Protein AF-A0A6C0KZC6-F1 (afdb_monomer)

Structure (mmCIF, N/CA/C/O backbone):
data_AF-A0A6C0KZC6-F1
#
_entry.id   AF-A0A6C0KZC6-F1
#
loop_
_atom_site.group_PDB
_atom_site.id
_atom_site.type_symbol
_atom_site.label_atom_id
_atom_site.label_alt_id
_atom_site.label_comp_id
_atom_site.label_asym_id
_atom_site.label_entity_id
_atom_site.label_seq_id
_atom_site.pdbx_PDB_ins_code
_atom_site.Cartn_x
_atom_site.Cartn_y
_atom_site.Cartn_z
_atom_site.occupancy
_atom_site.B_iso_or_equiv
_atom_site.auth_seq_id
_atom_site.auth_comp_id
_atom_site.auth_asym_id
_atom_site.auth_atom_id
_atom_site.pdbx_PDB_model_num
ATOM 1 N N . MET A 1 1 ? 52.158 -7.820 -21.739 1.00 53.34 1 MET A N 1
ATOM 2 C CA . MET A 1 1 ? 51.135 -8.218 -20.748 1.00 53.34 1 MET A CA 1
ATOM 3 C C . MET A 1 1 ? 50.090 -9.054 -21.462 1.00 53.34 1 MET A C 1
ATOM 5 O O . MET A 1 1 ? 49.604 -8.614 -22.497 1.00 53.34 1 MET A O 1
ATOM 9 N N . LYS A 1 2 ? 49.837 -10.285 -21.005 1.00 51.91 2 LYS A N 1
ATOM 10 C CA . LYS A 1 2 ? 48.869 -11.196 -21.635 1.00 51.91 2 LYS A CA 1
ATOM 11 C C . LYS A 1 2 ? 47.479 -10.924 -21.047 1.00 51.91 2 LYS A C 1
ATOM 13 O O . LYS A 1 2 ? 47.365 -10.691 -19.851 1.00 51.91 2 LYS A O 1
ATOM 18 N N . LEU A 1 3 ? 46.434 -10.984 -21.877 1.00 55.25 3 LEU A N 1
ATOM 19 C CA . LEU A 1 3 ? 45.033 -10.731 -21.488 1.00 55.25 3 LEU A CA 1
ATOM 20 C C . LEU A 1 3 ? 44.567 -11.594 -20.293 1.00 55.25 3 LEU A C 1
ATOM 22 O O . LEU A 1 3 ? 43.691 -11.191 -19.538 1.00 55.25 3 LEU A O 1
ATOM 26 N N . ALA A 1 4 ? 45.187 -12.764 -20.110 1.00 59.88 4 ALA A N 1
ATOM 27 C CA . ALA A 1 4 ? 44.899 -13.704 -19.030 1.00 59.88 4 ALA A CA 1
ATOM 28 C C . ALA A 1 4 ? 45.301 -13.202 -17.629 1.00 59.88 4 ALA A C 1
ATOM 30 O O . ALA A 1 4 ? 44.734 -13.663 -16.644 1.00 59.88 4 ALA A O 1
ATOM 31 N N . ASP A 1 5 ? 46.234 -12.250 -17.527 1.00 57.91 5 ASP A N 1
ATOM 32 C CA . ASP A 1 5 ? 46.669 -11.708 -16.232 1.00 57.91 5 ASP A CA 1
ATOM 33 C C . ASP A 1 5 ? 45.743 -10.585 -15.730 1.00 57.91 5 ASP A C 1
ATOM 35 O O . ASP A 1 5 ? 45.704 -10.310 -14.536 1.00 57.91 5 ASP A O 1
ATOM 39 N N . ALA A 1 6 ? 44.943 -9.974 -16.615 1.00 57.94 6 ALA A N 1
ATOM 40 C CA . ALA A 1 6 ? 43.956 -8.955 -16.243 1.00 57.94 6 ALA A CA 1
ATOM 41 C C . ALA A 1 6 ? 42.670 -9.549 -15.633 1.00 57.94 6 ALA A C 1
ATOM 43 O O . ALA A 1 6 ? 41.933 -8.843 -14.952 1.00 57.94 6 ALA A O 1
ATOM 44 N N . LEU A 1 7 ? 42.407 -10.841 -15.859 1.00 52.91 7 LEU A N 1
ATOM 45 C CA . LEU A 1 7 ? 41.240 -11.554 -15.323 1.00 52.91 7 LEU A CA 1
ATOM 46 C C . LEU A 1 7 ? 41.448 -12.082 -13.896 1.00 52.91 7 LEU A C 1
ATOM 48 O O . LEU A 1 7 ? 40.474 -12.399 -13.232 1.00 52.91 7 LEU A O 1
ATOM 52 N N . LYS A 1 8 ? 42.689 -12.126 -13.395 1.00 56.06 8 LYS A N 1
ATOM 53 C CA . LYS A 1 8 ? 43.007 -12.624 -12.042 1.00 56.06 8 LYS A CA 1
ATOM 54 C C . LYS A 1 8 ? 42.871 -11.584 -10.924 1.00 56.06 8 LYS A C 1
ATOM 56 O O . LYS A 1 8 ? 43.176 -11.893 -9.782 1.00 56.06 8 LYS A O 1
ATOM 61 N N . LEU A 1 9 ? 42.449 -10.359 -11.239 1.00 57.00 9 LEU A N 1
ATOM 62 C CA . LEU A 1 9 ? 42.253 -9.278 -10.261 1.00 57.00 9 LEU A CA 1
ATOM 63 C C . LEU A 1 9 ? 40.789 -9.122 -9.807 1.00 57.00 9 LEU A C 1
ATOM 65 O O . LEU A 1 9 ? 40.478 -8.151 -9.123 1.00 57.00 9 LEU A O 1
ATOM 69 N N . PHE A 1 10 ? 39.893 -10.039 -10.193 1.00 58.91 10 PHE A N 1
ATOM 70 C CA . PHE A 1 10 ? 38.462 -9.965 -9.861 1.00 58.91 10 PHE A CA 1
ATOM 71 C C . PHE A 1 10 ? 37.898 -11.200 -9.142 1.00 58.91 10 PHE A C 1
ATOM 73 O O . PHE A 1 10 ? 36.719 -11.183 -8.803 1.00 58.91 10 PHE A O 1
ATOM 80 N N . ASP A 1 11 ? 38.721 -12.212 -8.856 1.00 48.62 11 ASP A N 1
ATOM 81 C CA . ASP A 1 11 ? 38.311 -13.426 -8.134 1.00 48.62 11 ASP A CA 1
ATOM 82 C C . ASP A 1 11 ? 38.825 -13.402 -6.680 1.00 48.62 11 ASP A C 1
ATOM 84 O O . ASP A 1 11 ? 39.492 -14.329 -6.226 1.00 48.62 11 ASP A O 1
ATOM 88 N N . ASP A 1 12 ? 38.544 -12.318 -5.950 1.00 52.75 12 ASP A N 1
ATOM 89 C CA . ASP A 1 12 ? 38.539 -12.368 -4.484 1.00 52.75 12 ASP A CA 1
ATOM 90 C C . ASP A 1 12 ? 37.126 -12.780 -4.049 1.00 52.75 12 ASP A C 1
ATOM 92 O O . ASP A 1 12 ? 36.214 -11.958 -3.920 1.00 52.75 12 ASP A O 1
ATOM 96 N N . ASP A 1 13 ? 36.951 -14.092 -3.899 1.00 48.66 13 ASP A N 1
ATOM 97 C CA . ASP A 1 13 ? 35.757 -14.750 -3.378 1.00 48.66 13 ASP A CA 1
ATOM 98 C C . ASP A 1 13 ? 35.417 -14.239 -1.959 1.00 48.66 13 ASP A C 1
ATOM 100 O O . ASP A 1 13 ? 36.019 -14.645 -0.961 1.00 48.66 13 ASP A O 1
ATOM 104 N N . ASP A 1 14 ? 34.410 -13.362 -1.859 1.00 53.47 14 ASP A N 1
ATOM 105 C CA . ASP A 1 14 ? 33.694 -13.051 -0.611 1.00 53.47 14 ASP A CA 1
ATOM 106 C C . ASP A 1 14 ? 32.828 -14.263 -0.220 1.00 53.47 14 ASP A C 1
ATOM 108 O O . ASP A 1 14 ? 31.639 -14.368 -0.536 1.00 53.47 14 ASP A O 1
ATOM 112 N N . GLU A 1 15 ? 33.469 -15.221 0.449 1.00 55.66 15 GLU A N 1
ATOM 113 C CA . GLU A 1 15 ? 32.852 -16.322 1.189 1.00 55.66 15 GLU A CA 1
ATOM 114 C C . GLU A 1 15 ? 31.826 -15.776 2.208 1.00 55.66 15 GLU A C 1
ATOM 116 O O . GLU A 1 15 ? 32.175 -15.311 3.294 1.00 55.66 15 GLU A O 1
ATOM 121 N N . GLY A 1 16 ? 30.528 -15.855 1.874 1.00 52.84 16 GLY A N 1
ATOM 122 C CA . GLY A 1 16 ? 29.441 -15.774 2.864 1.00 52.84 16 GLY A CA 1
ATOM 123 C C . GLY A 1 16 ? 28.329 -14.738 2.648 1.00 52.84 16 GLY A C 1
ATOM 124 O O . GLY A 1 16 ? 27.454 -14.617 3.510 1.00 52.84 16 GLY A O 1
ATOM 125 N N . SER A 1 17 ? 28.272 -14.012 1.529 1.00 46.28 17 SER A N 1
ATOM 126 C CA . SER A 1 17 ? 27.125 -13.132 1.247 1.00 46.28 17 SER A CA 1
ATOM 127 C C . SER A 1 17 ? 25.956 -13.917 0.642 1.00 46.28 17 SER A C 1
ATOM 129 O O . SER A 1 17 ? 26.022 -14.384 -0.493 1.00 46.28 17 SER A O 1
ATOM 131 N N . SER A 1 18 ? 24.824 -14.000 1.354 1.00 55.50 18 SER A N 1
ATOM 132 C CA . SER A 1 18 ? 23.526 -14.258 0.704 1.00 55.50 18 SER A CA 1
ATOM 133 C C . SER A 1 18 ? 23.409 -13.376 -0.547 1.00 55.50 18 SER A C 1
ATOM 135 O O . SER A 1 18 ? 23.738 -12.192 -0.441 1.00 55.50 18 SER A O 1
ATOM 137 N N . PRO A 1 19 ? 22.944 -13.884 -1.705 1.00 62.28 19 PRO A N 1
ATOM 138 C CA . PRO A 1 19 ? 22.904 -13.103 -2.937 1.00 62.28 19 PRO A CA 1
ATOM 139 C C . PRO A 1 19 ? 22.038 -11.863 -2.711 1.00 62.28 19 PRO A C 1
ATOM 141 O O . PRO A 1 19 ? 20.807 -11.942 -2.645 1.00 62.28 19 PRO A O 1
ATOM 144 N N . ARG A 1 20 ? 22.686 -10.708 -2.523 1.00 70.94 20 ARG A N 1
ATOM 145 C CA . ARG A 1 20 ? 21.998 -9.439 -2.297 1.00 70.94 20 ARG A CA 1
ATOM 146 C C . ARG A 1 20 ? 21.206 -9.138 -3.557 1.00 70.94 20 ARG A C 1
ATOM 148 O O . ARG A 1 20 ? 21.773 -8.976 -4.634 1.00 70.94 20 ARG A O 1
ATOM 155 N N . LYS A 1 21 ? 19.878 -9.104 -3.442 1.00 84.94 21 LYS A N 1
ATOM 156 C CA . LYS A 1 21 ? 19.019 -8.806 -4.588 1.00 84.94 21 LYS A CA 1
ATOM 157 C C . LYS A 1 21 ? 19.252 -7.360 -5.016 1.00 84.94 21 LYS A C 1
ATOM 159 O O . LYS A 1 21 ? 19.008 -6.433 -4.243 1.00 84.94 21 LYS A O 1
ATOM 164 N N . GLU A 1 22 ? 19.712 -7.178 -6.245 1.00 92.38 22 GLU A N 1
ATOM 165 C CA . GLU A 1 22 ? 20.000 -5.871 -6.829 1.00 92.38 22 GLU A CA 1
ATOM 166 C C . GLU A 1 22 ? 18.774 -5.314 -7.575 1.00 92.38 22 GLU A C 1
ATOM 168 O O . GLU A 1 22 ? 18.082 -6.019 -8.312 1.00 92.38 22 GLU A O 1
ATOM 173 N N . CYS A 1 23 ? 18.493 -4.023 -7.398 1.00 91.81 23 CYS A N 1
ATOM 174 C CA . CYS A 1 23 ? 17.422 -3.319 -8.090 1.00 91.81 23 CYS A CA 1
ATOM 175 C C . CYS A 1 23 ? 17.795 -3.054 -9.555 1.00 91.81 23 CYS A C 1
ATOM 177 O O . CYS A 1 23 ? 18.762 -2.350 -9.842 1.00 91.81 23 CYS A O 1
ATOM 179 N N . LEU A 1 24 ? 16.950 -3.491 -10.493 1.00 90.44 24 LEU A N 1
ATOM 180 C CA . LEU A 1 24 ? 17.176 -3.318 -11.938 1.00 90.44 24 LEU A CA 1
ATOM 181 C C . LEU A 1 24 ? 17.107 -1.858 -12.439 1.00 90.44 24 LEU A C 1
ATOM 183 O O . LEU A 1 24 ? 17.419 -1.605 -13.601 1.00 90.44 24 LEU A O 1
ATOM 187 N N . ILE A 1 25 ? 16.683 -0.907 -11.596 1.00 91.75 25 ILE A N 1
ATOM 188 C CA . ILE A 1 25 ? 16.665 0.535 -11.914 1.00 91.75 25 ILE A CA 1
ATOM 189 C C . ILE A 1 25 ? 17.894 1.234 -11.333 1.00 91.75 25 ILE A C 1
ATOM 191 O O . ILE A 1 25 ? 18.579 1.954 -12.050 1.00 91.75 25 ILE A O 1
ATOM 195 N N . THR A 1 26 ? 18.154 1.062 -10.034 1.00 91.81 26 THR A N 1
ATOM 196 C CA . THR A 1 26 ? 19.186 1.826 -9.313 1.00 91.81 26 THR A CA 1
ATOM 197 C C . THR A 1 26 ? 20.528 1.119 -9.228 1.00 91.81 26 THR A C 1
ATOM 199 O O . THR A 1 26 ? 21.496 1.779 -8.870 1.00 91.81 26 THR A O 1
ATOM 202 N N . ARG A 1 27 ? 20.600 -0.185 -9.537 1.00 91.88 27 ARG A N 1
ATOM 203 C CA . ARG A 1 27 ? 21.807 -1.011 -9.350 1.00 91.88 27 ARG A CA 1
ATOM 204 C C . ARG A 1 27 ? 22.313 -1.019 -7.901 1.00 91.88 27 ARG A C 1
ATOM 206 O O . ARG A 1 27 ? 23.501 -1.040 -7.615 1.00 91.88 27 ARG A O 1
ATOM 213 N N . GLN A 1 28 ? 21.370 -0.914 -6.967 1.00 91.69 28 GLN A N 1
ATOM 214 C CA . GLN A 1 28 ? 21.608 -0.904 -5.524 1.00 91.69 28 GLN A CA 1
ATOM 215 C C . GLN A 1 28 ? 20.856 -2.059 -4.867 1.00 91.69 28 GLN A C 1
ATOM 217 O O . GLN A 1 28 ? 19.899 -2.587 -5.435 1.00 91.69 28 GLN A O 1
ATOM 222 N N . GLU A 1 29 ? 21.257 -2.412 -3.650 1.00 92.25 29 GLU A N 1
ATOM 223 C CA . GLU A 1 29 ? 20.570 -3.411 -2.831 1.00 92.25 29 GLU A CA 1
ATOM 224 C C . GLU A 1 29 ? 19.090 -3.050 -2.609 1.00 92.25 29 GLU A C 1
ATOM 226 O O . GLU A 1 29 ? 18.748 -1.917 -2.255 1.00 92.25 29 GLU A O 1
ATOM 231 N N . ILE A 1 30 ? 18.205 -4.028 -2.820 1.00 91.25 30 ILE A N 1
ATOM 232 C CA . ILE A 1 30 ? 16.762 -3.888 -2.616 1.00 91.25 30 ILE A CA 1
ATOM 233 C C . ILE A 1 30 ? 16.434 -3.995 -1.122 1.00 91.25 30 ILE A C 1
ATOM 235 O O . ILE A 1 30 ? 16.669 -5.027 -0.497 1.00 91.25 30 ILE A O 1
ATOM 239 N N . LYS A 1 31 ? 15.796 -2.960 -0.570 1.00 89.50 31 LYS A N 1
ATOM 240 C CA . LYS A 1 31 ? 15.290 -2.917 0.811 1.00 89.50 31 LYS A CA 1
ATOM 241 C C . LYS A 1 31 ? 13.795 -3.237 0.870 1.00 89.50 31 LYS A C 1
ATOM 243 O O . LYS A 1 31 ? 13.367 -4.042 1.693 1.00 89.50 31 LYS A O 1
ATOM 248 N N . ASN A 1 32 ? 12.994 -2.650 -0.020 1.00 89.31 32 ASN A N 1
ATOM 249 C CA . ASN A 1 32 ? 11.558 -2.903 -0.142 1.00 89.31 32 ASN A CA 1
ATOM 250 C C . ASN A 1 32 ? 11.252 -3.558 -1.493 1.00 89.31 32 ASN A C 1
ATOM 252 O O . ASN A 1 32 ? 10.837 -2.899 -2.447 1.00 89.31 32 ASN A O 1
ATOM 256 N N . GLU A 1 33 ? 11.430 -4.879 -1.563 1.00 92.75 33 GLU A N 1
ATOM 257 C CA . GLU A 1 33 ? 11.251 -5.633 -2.807 1.00 92.75 33 GLU A CA 1
ATOM 258 C C . GLU A 1 33 ? 9.797 -5.645 -3.282 1.00 92.75 33 GLU A C 1
ATOM 260 O O . GLU A 1 33 ? 8.912 -6.195 -2.614 1.00 92.75 33 GLU A O 1
ATOM 265 N N . ILE A 1 34 ? 9.572 -5.115 -4.485 1.00 93.31 34 ILE A N 1
ATOM 266 C CA . ILE A 1 34 ? 8.373 -5.365 -5.282 1.00 93.31 34 ILE A CA 1
ATOM 267 C C . ILE A 1 34 ? 8.732 -6.217 -6.500 1.00 93.31 34 ILE A C 1
ATOM 269 O O . ILE A 1 34 ? 9.590 -5.853 -7.303 1.00 93.31 34 ILE A O 1
ATOM 273 N N . ILE A 1 35 ? 8.037 -7.344 -6.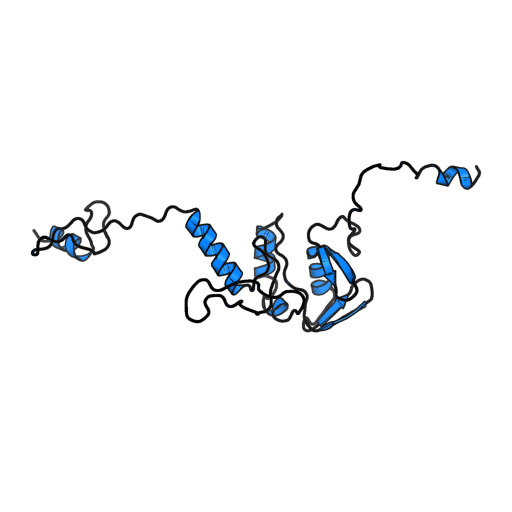642 1.00 94.38 35 ILE A N 1
ATOM 274 C CA . ILE A 1 35 ? 8.154 -8.235 -7.795 1.00 94.38 35 ILE A CA 1
ATOM 275 C C . ILE A 1 35 ? 6.993 -7.928 -8.734 1.00 94.38 35 ILE A C 1
ATOM 277 O O . ILE A 1 35 ? 5.824 -8.087 -8.378 1.00 94.38 35 ILE A O 1
ATOM 281 N N . MET A 1 36 ? 7.307 -7.456 -9.936 1.00 94.00 36 MET A N 1
ATOM 282 C CA . MET A 1 36 ? 6.299 -7.258 -10.974 1.00 94.00 36 MET A CA 1
ATOM 283 C C . MET A 1 36 ? 5.815 -8.603 -11.529 1.00 94.00 36 MET A C 1
ATOM 285 O O . MET A 1 36 ? 6.528 -9.596 -11.483 1.00 94.00 36 MET A O 1
ATOM 289 N N . LYS A 1 37 ? 4.659 -8.624 -12.200 1.00 93.50 37 LYS A N 1
ATOM 290 C CA . LYS A 1 37 ? 4.118 -9.824 -12.881 1.00 93.50 37 LYS A CA 1
ATOM 291 C C . LYS A 1 37 ? 5.004 -10.427 -13.985 1.00 93.50 37 LYS A C 1
ATOM 293 O O . LYS A 1 37 ? 4.718 -11.506 -14.484 1.00 93.50 37 LYS A O 1
ATOM 298 N N . CYS A 1 38 ? 6.055 -9.719 -14.400 1.00 94.75 38 CYS A N 1
ATOM 299 C CA . CYS A 1 38 ? 7.098 -10.240 -15.297 1.00 94.75 38 CYS A CA 1
ATOM 300 C C . CYS A 1 38 ? 8.287 -10.851 -14.548 1.00 94.75 38 CYS A C 1
ATOM 302 O O . CYS A 1 38 ? 9.308 -11.092 -15.179 1.00 94.75 38 CYS A O 1
ATOM 304 N N . ASN A 1 39 ? 8.177 -11.042 -13.235 1.00 94.25 39 ASN A N 1
ATOM 305 C CA . ASN A 1 39 ? 9.219 -11.550 -12.344 1.00 94.25 39 ASN A CA 1
ATOM 306 C C . ASN A 1 39 ? 10.460 -10.650 -12.225 1.00 94.25 39 ASN A C 1
ATOM 308 O O . ASN A 1 39 ? 11.496 -11.089 -11.741 1.00 94.25 39 ASN A O 1
ATOM 312 N N . HIS A 1 40 ? 10.358 -9.378 -12.615 1.00 94.19 40 HIS A N 1
ATOM 313 C CA . HIS A 1 40 ? 11.409 -8.396 -12.358 1.00 94.19 40 HIS A CA 1
ATOM 314 C C . HIS A 1 40 ? 11.222 -7.775 -10.974 1.00 94.19 40 HIS A C 1
ATOM 316 O O . HIS A 1 40 ? 10.140 -7.257 -10.670 1.00 94.19 40 HIS A O 1
ATOM 322 N N . SER A 1 41 ? 12.286 -7.818 -10.174 1.00 94.81 41 SER A N 1
ATOM 323 C CA . SER A 1 41 ? 12.346 -7.228 -8.839 1.00 94.81 41 SER A CA 1
ATOM 324 C C . SER A 1 41 ? 12.918 -5.815 -8.881 1.00 94.81 41 SER A C 1
ATOM 326 O O . SER A 1 41 ? 13.887 -5.530 -9.589 1.00 94.81 41 SER A O 1
ATOM 328 N N . PHE A 1 42 ? 12.325 -4.928 -8.089 1.00 94.88 42 PHE A N 1
ATOM 329 C CA . PHE A 1 42 ? 12.767 -3.547 -7.942 1.00 94.88 42 PHE A CA 1
ATOM 330 C C . PHE A 1 42 ? 12.705 -3.116 -6.478 1.00 94.88 42 PHE A C 1
ATOM 332 O O . PHE A 1 42 ? 11.904 -3.639 -5.699 1.00 94.88 42 PHE A O 1
ATOM 339 N N . GLU A 1 43 ? 13.497 -2.103 -6.133 1.00 93.69 43 GLU A N 1
ATOM 340 C CA . GLU A 1 43 ? 13.205 -1.260 -4.977 1.00 93.69 43 GLU A CA 1
ATOM 341 C C . GLU A 1 43 ? 11.912 -0.486 -5.252 1.00 93.69 43 GLU A C 1
ATOM 343 O O . GLU A 1 43 ? 11.787 0.186 -6.283 1.00 93.69 43 GLU A O 1
ATOM 348 N N . HIS A 1 44 ? 10.945 -0.589 -4.341 1.00 93.00 44 HIS A N 1
ATOM 349 C CA . HIS A 1 44 ? 9.614 -0.012 -4.529 1.00 93.00 44 HIS A CA 1
ATOM 350 C C . HIS A 1 44 ? 9.647 1.494 -4.790 1.00 93.00 44 HIS A C 1
ATOM 352 O O . HIS A 1 44 ? 9.028 1.945 -5.754 1.00 93.00 44 HIS A O 1
ATOM 358 N N . ASP A 1 45 ? 10.424 2.251 -4.013 1.00 89.38 45 ASP A N 1
ATOM 359 C CA . ASP A 1 45 ? 10.512 3.708 -4.162 1.00 89.38 45 ASP A CA 1
ATOM 360 C C . ASP A 1 45 ? 11.085 4.108 -5.528 1.00 89.38 45 ASP A C 1
ATOM 362 O O . ASP A 1 45 ? 10.582 5.025 -6.186 1.00 89.38 45 ASP A O 1
ATOM 366 N N . ALA A 1 46 ? 12.106 3.385 -5.998 1.00 91.31 46 ALA A N 1
ATOM 367 C CA . ALA A 1 46 ? 12.706 3.614 -7.308 1.00 91.31 46 ALA A CA 1
ATOM 368 C C . ALA A 1 46 ? 11.708 3.329 -8.438 1.00 91.31 46 ALA A C 1
ATOM 370 O O . ALA A 1 46 ? 11.581 4.123 -9.376 1.00 91.31 46 ALA A O 1
ATOM 371 N N . LEU A 1 47 ? 10.964 2.223 -8.329 1.00 93.06 47 LEU A N 1
ATOM 372 C CA . LEU A 1 47 ? 9.925 1.877 -9.290 1.00 93.06 47 LEU A CA 1
ATOM 373 C C . LEU A 1 47 ? 8.801 2.915 -9.284 1.00 93.06 47 LEU A C 1
ATOM 375 O O . LEU A 1 47 ? 8.416 3.395 -10.346 1.00 93.06 47 LEU A O 1
ATOM 379 N N . LEU A 1 48 ? 8.297 3.301 -8.112 1.00 90.88 48 LEU A N 1
ATOM 380 C CA . LEU A 1 48 ? 7.221 4.279 -7.980 1.00 90.88 48 LEU A CA 1
ATOM 381 C C . LEU A 1 48 ? 7.616 5.625 -8.594 1.00 90.88 48 LEU A C 1
ATOM 383 O O . LEU A 1 48 ? 6.859 6.172 -9.398 1.00 90.88 48 LEU A O 1
ATOM 387 N N . LYS A 1 49 ? 8.820 6.123 -8.282 1.00 88.25 49 LYS A N 1
ATOM 388 C CA . LYS A 1 49 ? 9.353 7.365 -8.857 1.00 88.25 49 LYS A CA 1
ATOM 389 C C . LYS A 1 49 ? 9.449 7.285 -10.380 1.00 88.25 49 LYS A C 1
ATOM 391 O O . LYS A 1 49 ? 9.050 8.226 -11.063 1.00 88.25 49 LYS A O 1
ATOM 396 N N . HIS A 1 50 ? 9.928 6.163 -10.917 1.00 91.25 50 HIS A N 1
ATOM 397 C CA . HIS A 1 50 ? 9.993 5.948 -12.362 1.00 91.25 50 HIS A CA 1
ATOM 398 C C . HIS A 1 50 ? 8.598 5.934 -13.005 1.00 91.25 50 HIS A C 1
ATOM 400 O O . HIS A 1 50 ? 8.371 6.614 -14.002 1.00 91.25 50 HIS A 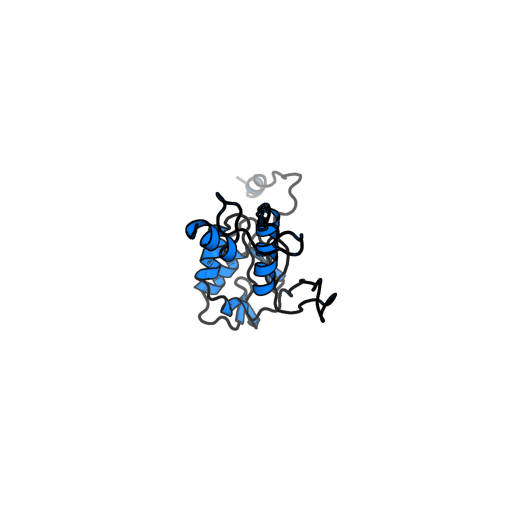O 1
ATOM 406 N N . LEU A 1 51 ? 7.641 5.192 -12.437 1.00 90.69 51 LEU A N 1
ATOM 407 C CA . LEU A 1 51 ? 6.280 5.104 -12.972 1.00 90.69 51 LEU A CA 1
ATOM 408 C C . LEU A 1 51 ? 5.586 6.472 -12.982 1.00 90.69 51 LEU A C 1
ATOM 410 O O . LEU A 1 51 ? 5.000 6.840 -13.995 1.00 90.69 51 LEU A O 1
ATOM 414 N N . VAL A 1 52 ? 5.694 7.234 -11.891 1.00 87.38 52 VAL A N 1
ATOM 415 C CA . VAL A 1 52 ? 5.107 8.579 -11.781 1.00 87.38 52 VAL A CA 1
ATOM 416 C C . VAL A 1 52 ? 5.796 9.581 -12.708 1.00 87.38 52 VAL A C 1
ATOM 418 O O . VAL A 1 52 ? 5.124 10.404 -13.321 1.00 87.38 52 VAL A O 1
ATOM 421 N N . GLY A 1 53 ? 7.120 9.502 -12.857 1.00 85.06 53 GLY A N 1
ATOM 422 C CA . GLY A 1 53 ? 7.872 10.412 -13.723 1.00 85.06 53 GLY A CA 1
ATOM 423 C C . GLY A 1 53 ? 7.713 10.135 -15.221 1.00 85.06 53 GLY A C 1
ATOM 424 O O . GLY A 1 53 ? 7.768 11.062 -16.024 1.00 85.06 53 GLY A O 1
ATOM 425 N N . CYS A 1 54 ? 7.516 8.875 -15.619 1.00 85.81 54 CYS A N 1
ATOM 426 C CA . CYS A 1 54 ? 7.533 8.473 -17.030 1.00 85.81 54 CYS A CA 1
ATOM 427 C C . CYS A 1 54 ? 6.144 8.232 -17.644 1.00 85.81 54 CYS A C 1
ATOM 429 O O . CYS A 1 54 ? 6.053 8.032 -18.857 1.00 85.81 54 CYS A O 1
ATOM 431 N N . GLN A 1 55 ? 5.064 8.198 -16.854 1.00 82.94 55 GLN A N 1
ATOM 432 C CA . GLN A 1 55 ? 3.724 7.841 -17.340 1.00 82.94 55 GLN A CA 1
ATOM 433 C C . GLN A 1 55 ? 2.734 8.992 -17.169 1.00 82.94 55 GLN A C 1
ATOM 435 O O . GLN A 1 55 ? 2.722 9.689 -16.163 1.00 82.94 55 GLN A O 1
ATOM 440 N N . ARG A 1 56 ? 1.867 9.182 -18.173 1.00 81.81 56 ARG A N 1
ATOM 441 C CA . ARG A 1 56 ? 0.818 10.222 -18.156 1.00 81.81 56 ARG A CA 1
ATOM 442 C C . ARG A 1 56 ? -0.508 9.727 -17.580 1.00 81.81 56 ARG A C 1
ATOM 444 O O . ARG A 1 56 ? -1.369 10.536 -17.250 1.00 81.81 56 ARG A O 1
ATOM 451 N N . ARG A 1 57 ? -0.698 8.407 -17.520 1.00 85.12 57 ARG A N 1
ATOM 452 C CA . ARG A 1 57 ? -1.896 7.747 -16.998 1.00 85.12 57 ARG A CA 1
ATOM 453 C C . ARG A 1 57 ? -1.491 6.630 -16.045 1.00 85.12 57 ARG A C 1
ATOM 455 O O . ARG A 1 57 ? -0.390 6.101 -16.154 1.00 85.12 57 ARG A O 1
ATOM 462 N N . TYR A 1 58 ? -2.399 6.295 -15.135 1.00 87.25 58 TYR A N 1
ATOM 463 C CA . TYR A 1 58 ? -2.145 5.407 -13.995 1.00 87.25 58 TYR A CA 1
ATOM 464 C C . TYR A 1 58 ? -3.178 4.280 -13.870 1.00 87.25 58 TYR A C 1
ATOM 466 O O . TYR A 1 58 ? -3.279 3.611 -12.847 1.00 87.25 58 TYR A O 1
ATOM 474 N N . ASP A 1 59 ? -3.990 4.093 -14.907 1.00 89.19 59 ASP A N 1
ATOM 475 C CA . ASP A 1 59 ? -4.868 2.937 -15.086 1.00 89.19 59 ASP A CA 1
ATOM 476 C C . ASP A 1 59 ? -4.097 1.675 -15.497 1.00 89.19 59 ASP A C 1
ATOM 478 O O . ASP A 1 59 ? -4.644 0.576 -15.426 1.00 89.19 59 ASP A O 1
ATOM 482 N N . TYR A 1 60 ? -2.831 1.834 -15.877 1.00 91.81 60 TYR A N 1
ATOM 483 C CA . TYR A 1 60 ? -1.874 0.776 -16.150 1.00 91.81 60 TYR A CA 1
ATOM 484 C C . TYR A 1 60 ? -0.493 1.175 -15.616 1.00 91.81 60 TYR A C 1
ATOM 486 O O . TYR A 1 60 ? -0.249 2.329 -15.263 1.00 91.81 60 TYR A O 1
ATOM 494 N N . HIS A 1 61 ? 0.435 0.224 -15.612 1.00 92.69 61 HIS A N 1
ATOM 495 C CA . HIS A 1 61 ? 1.849 0.480 -15.378 1.00 92.69 61 HIS A CA 1
ATOM 496 C C . HIS A 1 61 ? 2.710 -0.365 -16.319 1.00 92.69 61 HIS A C 1
ATOM 498 O O . HIS A 1 61 ? 2.381 -1.503 -16.659 1.00 92.69 61 HIS A O 1
ATOM 504 N N . LYS A 1 62 ? 3.830 0.206 -16.763 1.00 94.06 62 LYS A N 1
ATOM 505 C CA . LYS A 1 62 ? 4.808 -0.444 -17.639 1.00 94.06 62 LYS A CA 1
ATOM 506 C C . LYS A 1 62 ? 6.047 -0.859 -16.852 1.00 94.06 62 LYS A C 1
ATOM 508 O O . LYS A 1 62 ? 6.592 -0.051 -16.108 1.00 94.06 62 LYS A O 1
ATOM 513 N N . CYS A 1 63 ? 6.509 -2.093 -17.039 1.00 95.06 63 CYS A N 1
ATOM 514 C CA . CYS A 1 63 ? 7.768 -2.544 -16.451 1.00 95.06 63 CYS A CA 1
ATOM 515 C C . CYS A 1 63 ? 8.948 -1.752 -17.043 1.00 95.06 63 CYS A C 1
ATOM 517 O O . CYS A 1 63 ? 9.089 -1.745 -18.268 1.00 95.06 63 CYS A O 1
ATOM 519 N N . PRO A 1 64 ? 9.822 -1.139 -16.224 1.00 94.00 64 PRO A N 1
ATOM 520 C CA . PRO A 1 64 ? 10.972 -0.384 -16.730 1.00 94.00 64 PRO A CA 1
ATOM 521 C C . PRO A 1 64 ? 11.992 -1.251 -17.476 1.00 94.00 64 PRO A C 1
ATOM 523 O O . PRO A 1 64 ? 12.611 -0.787 -18.428 1.00 94.00 64 PRO A O 1
ATOM 526 N N . TYR A 1 65 ? 12.123 -2.520 -17.079 1.00 93.44 65 TYR A N 1
ATOM 527 C CA . TYR A 1 65 ? 13.079 -3.456 -17.667 1.00 93.44 65 TYR A CA 1
ATOM 528 C C . TYR A 1 65 ? 12.557 -4.061 -18.980 1.00 93.44 65 TYR A C 1
ATOM 530 O O . TYR A 1 65 ? 13.053 -3.753 -20.059 1.00 93.44 65 TYR A O 1
ATOM 538 N N . CYS A 1 66 ? 11.494 -4.872 -18.924 1.00 94.69 66 CYS A N 1
ATOM 539 C CA . CYS A 1 66 ? 10.999 -5.594 -20.104 1.00 94.69 66 CYS A CA 1
ATOM 540 C C . CYS A 1 66 ? 9.913 -4.856 -20.895 1.00 94.69 66 CYS A C 1
ATOM 542 O O . CYS A 1 66 ? 9.387 -5.399 -21.865 1.00 94.69 66 CYS A O 1
ATOM 544 N N . ARG A 1 67 ? 9.519 -3.647 -20.472 1.00 93.19 67 ARG A N 1
ATOM 545 C CA . ARG A 1 67 ? 8.530 -2.798 -21.160 1.00 93.19 67 ARG A CA 1
ATOM 546 C C . ARG A 1 67 ? 7.124 -3.406 -21.312 1.00 93.19 67 ARG A C 1
ATOM 548 O O . ARG A 1 67 ? 6.280 -2.785 -21.955 1.00 93.19 67 ARG A O 1
ATOM 555 N N . LYS A 1 68 ? 6.824 -4.557 -20.696 1.00 95.50 68 LYS A N 1
ATOM 556 C CA . LYS A 1 68 ? 5.464 -5.127 -20.644 1.00 95.50 68 LYS A CA 1
ATOM 557 C C . LYS A 1 68 ? 4.516 -4.209 -19.867 1.00 95.50 68 LYS A C 1
ATOM 559 O O . LYS A 1 68 ? 4.924 -3.593 -18.882 1.00 95.50 68 LYS A O 1
ATOM 564 N N . VAL A 1 69 ? 3.264 -4.132 -20.314 1.00 94.62 69 VAL A N 1
ATOM 565 C CA . VAL A 1 69 ? 2.208 -3.296 -19.724 1.00 94.62 69 VAL A CA 1
ATOM 566 C C . VAL A 1 69 ? 1.259 -4.167 -18.908 1.00 94.62 69 VAL A C 1
ATOM 568 O O . VAL A 1 69 ? 0.878 -5.248 -19.348 1.00 94.62 69 VAL A O 1
ATOM 571 N N . TYR A 1 70 ? 0.862 -3.680 -17.737 1.00 94.38 70 TYR A N 1
ATOM 572 C CA . TYR A 1 70 ? -0.065 -4.351 -16.834 1.00 94.38 70 TYR A CA 1
ATOM 573 C C . TYR A 1 70 ? -1.189 -3.407 -16.431 1.00 94.38 70 TYR A C 1
ATOM 575 O O . TYR A 1 70 ? -0.945 -2.231 -16.175 1.00 94.38 70 TYR A O 1
ATOM 583 N N . SER A 1 71 ? -2.407 -3.941 -16.347 1.00 93.06 71 SER A N 1
ATOM 584 C CA . SER A 1 71 ? -3.580 -3.205 -15.868 1.00 93.06 71 SER A CA 1
ATOM 585 C C . SER A 1 71 ? -3.462 -2.857 -14.382 1.00 93.06 71 SER A C 1
ATOM 587 O O . SER A 1 71 ? -2.869 -3.607 -13.601 1.00 93.06 71 SER A O 1
ATOM 589 N N . GLY A 1 72 ? -4.048 -1.726 -13.999 1.00 91.44 72 GLY A N 1
ATOM 590 C CA . GLY A 1 72 ? -3.939 -1.151 -12.668 1.00 91.44 72 GLY A CA 1
ATOM 591 C C . GLY A 1 72 ? -2.566 -0.540 -12.405 1.00 91.44 72 GLY A C 1
ATOM 592 O O . GLY A 1 72 ? -1.703 -0.457 -13.276 1.00 91.44 72 GLY A O 1
ATOM 593 N N . PHE A 1 73 ? -2.357 -0.125 -11.170 1.00 92.81 73 PHE A N 1
ATOM 594 C CA . PHE A 1 73 ? -1.113 0.435 -10.679 1.00 92.81 73 PHE A CA 1
ATOM 595 C C . PHE A 1 73 ? -0.461 -0.511 -9.669 1.00 92.81 73 PHE A C 1
ATOM 597 O O . PHE A 1 73 ? -1.083 -1.463 -9.196 1.00 92.81 73 PHE A O 1
ATOM 604 N N . ILE A 1 74 ? 0.800 -0.265 -9.324 1.00 93.62 74 ILE A N 1
ATOM 605 C CA . ILE A 1 74 ? 1.469 -1.021 -8.260 1.00 93.62 74 ILE A CA 1
ATOM 606 C C . ILE A 1 74 ? 0.867 -0.669 -6.885 1.00 93.62 74 ILE A C 1
ATOM 608 O O . ILE A 1 74 ? 0.349 0.435 -6.715 1.00 93.62 74 ILE A O 1
ATOM 612 N N . PRO A 1 75 ? 0.902 -1.566 -5.886 1.00 93.25 75 PRO A N 1
ATOM 613 C CA . PRO A 1 75 ? 0.485 -1.249 -4.519 1.00 93.25 75 PRO A CA 1
ATOM 614 C C . PRO A 1 75 ? 1.414 -0.216 -3.864 1.00 93.25 75 PRO A C 1
ATOM 616 O O . PRO A 1 75 ? 2.587 -0.117 -4.208 1.00 93.25 75 PRO A O 1
ATOM 619 N N . TYR A 1 76 ? 0.911 0.516 -2.868 1.00 90.69 76 TYR A N 1
ATOM 620 C CA . TYR A 1 76 ? 1.741 1.345 -1.990 1.00 90.69 76 TYR A CA 1
ATOM 621 C C . TYR A 1 76 ? 2.507 0.480 -0.984 1.00 90.69 76 TYR A C 1
ATOM 623 O O . TYR A 1 76 ? 1.902 -0.411 -0.378 1.00 90.69 76 TYR A O 1
ATOM 631 N N . TYR A 1 77 ? 3.803 0.743 -0.801 1.00 90.88 77 TYR A N 1
ATOM 632 C CA . TYR A 1 77 ? 4.628 0.143 0.244 1.00 90.88 77 TYR A CA 1
ATOM 633 C C . TYR A 1 77 ? 5.086 1.243 1.201 1.00 90.88 77 TYR A C 1
ATOM 635 O O . TYR A 1 77 ? 5.611 2.269 0.780 1.00 90.88 77 TYR A O 1
ATOM 643 N N . GLN A 1 78 ? 4.868 1.038 2.496 1.00 85.69 78 GLN A N 1
ATOM 644 C CA . GLN A 1 78 ? 5.346 1.948 3.526 1.00 85.69 78 GLN A CA 1
ATOM 645 C C . GLN A 1 78 ? 6.852 1.772 3.714 1.00 85.69 78 GLN A C 1
ATOM 647 O O . GLN A 1 78 ? 7.299 0.700 4.122 1.00 85.69 78 GLN A O 1
ATOM 652 N N . ASN A 1 79 ? 7.622 2.832 3.470 1.00 75.56 79 ASN A N 1
ATOM 653 C CA . ASN A 1 79 ? 9.048 2.834 3.768 1.00 75.56 79 ASN A CA 1
ATOM 654 C C . ASN A 1 79 ? 9.269 3.007 5.283 1.00 75.56 79 ASN A C 1
ATOM 656 O O . ASN A 1 79 ? 8.795 3.967 5.889 1.00 75.56 79 ASN A O 1
ATOM 660 N N . VAL A 1 80 ? 9.984 2.059 5.893 1.00 66.50 80 VAL A N 1
ATOM 661 C CA . VAL A 1 80 ? 10.257 2.018 7.341 1.00 66.50 80 VAL A CA 1
ATOM 662 C C . VAL A 1 80 ? 11.344 3.019 7.751 1.00 66.50 80 VAL A C 1
ATOM 664 O O . VAL A 1 80 ? 11.363 3.464 8.894 1.00 66.50 80 VAL A O 1
ATOM 667 N N . ASN A 1 81 ? 12.229 3.403 6.827 1.00 65.50 81 ASN A N 1
ATOM 668 C CA . ASN A 1 81 ? 13.377 4.266 7.120 1.00 65.50 81 ASN A CA 1
ATOM 669 C C . ASN A 1 81 ? 13.050 5.761 7.029 1.00 65.50 81 ASN A C 1
ATOM 671 O O . ASN A 1 81 ? 13.862 6.588 7.432 1.00 65.50 81 ASN A O 1
ATOM 675 N N . ASN A 1 82 ? 11.889 6.122 6.478 1.00 59.78 82 ASN A N 1
ATOM 676 C CA . ASN A 1 82 ? 11.480 7.514 6.340 1.00 59.78 82 ASN A CA 1
ATOM 677 C C . ASN A 1 82 ? 9.952 7.641 6.443 1.00 59.78 82 ASN A C 1
ATOM 679 O O . ASN A 1 82 ? 9.248 7.816 5.447 1.00 59.78 82 ASN A O 1
ATOM 683 N N . GLU A 1 83 ? 9.434 7.512 7.670 1.00 57.38 83 GLU A N 1
ATOM 684 C CA . GLU A 1 83 ? 7.994 7.615 7.955 1.00 57.38 83 GLU A CA 1
ATOM 685 C C . GLU A 1 83 ? 7.419 8.982 7.532 1.00 57.38 83 GLU A C 1
ATOM 687 O O . GLU A 1 83 ? 6.282 9.051 7.061 1.00 57.38 83 GLU A O 1
ATOM 692 N N . GLN A 1 84 ? 8.227 10.045 7.625 1.00 51.16 84 GLN A N 1
ATOM 693 C CA . GLN A 1 84 ? 7.865 11.416 7.250 1.00 51.16 84 GLN A CA 1
ATOM 694 C C . GLN A 1 84 ? 7.697 11.563 5.730 1.00 51.16 84 GLN A C 1
ATOM 696 O O . GLN A 1 84 ? 6.654 12.023 5.265 1.00 51.16 84 GLN A O 1
ATOM 701 N N . TYR A 1 85 ? 8.655 11.054 4.945 1.00 51.28 85 TYR A N 1
ATOM 702 C CA . TYR A 1 85 ? 8.550 11.010 3.483 1.00 51.28 85 TYR A CA 1
ATOM 703 C C . TYR A 1 85 ? 7.393 10.118 3.025 1.00 51.28 85 TYR A C 1
ATOM 705 O O . TYR A 1 85 ? 6.687 10.463 2.086 1.00 51.28 85 TYR A O 1
ATOM 713 N N . GLY A 1 86 ? 7.133 9.002 3.715 1.00 53.22 86 GLY A N 1
ATOM 714 C CA . GLY A 1 86 ? 6.006 8.117 3.417 1.00 53.22 86 GLY A CA 1
ATOM 715 C C . GLY A 1 86 ? 4.636 8.794 3.557 1.00 53.22 86 GLY A C 1
ATOM 716 O O . GLY A 1 86 ? 3.772 8.581 2.702 1.00 53.22 86 GLY A O 1
ATOM 717 N N . GLU A 1 87 ? 4.430 9.616 4.595 1.00 54.72 87 GLU A N 1
ATOM 718 C CA . GLU A 1 87 ? 3.196 10.395 4.787 1.00 54.72 87 GLU A CA 1
ATOM 719 C C . GLU A 1 87 ? 3.075 11.565 3.801 1.00 54.72 87 GLU A C 1
ATOM 721 O O . GLU A 1 87 ? 1.991 11.781 3.254 1.00 54.72 87 GLU A O 1
ATOM 726 N N . GLU A 1 88 ? 4.164 12.277 3.510 1.00 53.91 88 GLU A N 1
ATOM 727 C CA . GLU A 1 88 ? 4.193 13.338 2.494 1.00 53.91 88 GLU A CA 1
ATOM 728 C C . GLU A 1 88 ? 3.938 12.791 1.088 1.00 53.91 88 GLU A C 1
ATOM 730 O O . GLU A 1 88 ? 3.156 13.372 0.334 1.00 53.91 88 GLU A O 1
ATOM 735 N N . LEU A 1 89 ? 4.503 11.630 0.746 1.00 54.25 89 LEU A N 1
ATOM 736 C CA . LEU A 1 89 ? 4.218 10.930 -0.502 1.00 54.25 89 LEU A CA 1
ATOM 737 C C . LEU A 1 89 ? 2.752 10.486 -0.557 1.00 54.25 89 LEU A C 1
ATOM 739 O O . LEU A 1 89 ? 2.101 10.650 -1.574 1.00 54.25 89 LEU A O 1
ATOM 743 N N . LEU A 1 90 ? 2.182 9.986 0.542 1.00 54.72 90 LEU A N 1
ATOM 744 C CA . LEU A 1 90 ? 0.754 9.645 0.641 1.00 54.72 90 LEU A CA 1
ATOM 745 C C . LEU A 1 90 ? -0.182 10.857 0.531 1.00 54.72 90 LEU A C 1
ATOM 747 O O . LEU A 1 90 ? -1.351 10.688 0.172 1.00 54.72 90 LEU A O 1
ATOM 751 N N . ASN A 1 91 ? 0.291 12.043 0.909 1.00 53.47 91 ASN A N 1
ATOM 752 C CA . ASN A 1 91 ? -0.466 13.290 0.853 1.00 53.47 91 ASN A CA 1
ATOM 753 C C . ASN A 1 91 ? -0.291 14.012 -0.496 1.00 53.47 91 ASN A C 1
ATOM 755 O O . ASN A 1 91 ? -1.229 14.670 -0.939 1.00 53.47 91 ASN A O 1
ATOM 759 N N . SER A 1 92 ? 0.856 13.850 -1.165 1.00 53.78 92 SER A N 1
ATOM 760 C CA . SER A 1 92 ? 1.159 14.419 -2.489 1.00 53.78 92 SER A CA 1
ATOM 761 C C . SER A 1 92 ? 0.733 13.508 -3.644 1.00 53.78 92 SER A C 1
ATOM 763 O O . SER A 1 92 ? 0.170 13.973 -4.634 1.00 53.78 92 SER A O 1
ATOM 765 N N . ILE A 1 93 ? 0.937 12.196 -3.516 1.00 58.16 93 ILE A N 1
ATOM 766 C CA . ILE A 1 93 ? 0.459 11.191 -4.462 1.00 58.16 93 ILE A CA 1
ATOM 767 C C . ILE A 1 93 ? -1.011 10.939 -4.170 1.00 58.16 93 ILE A C 1
ATOM 769 O O . ILE A 1 93 ? -1.408 10.478 -3.098 1.00 58.16 93 ILE A O 1
ATOM 773 N N . ASN A 1 94 ? -1.841 11.224 -5.167 1.00 66.19 94 ASN A N 1
ATOM 774 C CA . ASN A 1 94 ? -3.270 11.010 -5.076 1.00 66.19 94 ASN A CA 1
ATOM 775 C C . ASN A 1 94 ? -3.556 9.540 -4.716 1.00 66.19 94 ASN A C 1
ATOM 777 O O . ASN A 1 94 ? -3.327 8.639 -5.521 1.00 66.19 94 ASN A O 1
ATOM 781 N N . LYS A 1 95 ? -4.089 9.275 -3.514 1.00 70.81 95 LYS A N 1
ATOM 782 C CA . LYS A 1 95 ? -4.412 7.914 -3.031 1.00 70.81 95 LYS A CA 1
ATOM 783 C C . LYS A 1 95 ? -5.333 7.148 -3.984 1.00 70.81 95 LYS A C 1
ATOM 785 O O . LYS A 1 95 ? -5.440 5.927 -3.884 1.00 70.81 95 LYS A O 1
ATOM 790 N N . THR A 1 96 ? -6.005 7.839 -4.913 1.00 76.44 96 THR A N 1
ATOM 791 C CA . THR A 1 96 ? -6.762 7.195 -5.988 1.00 76.44 96 THR A CA 1
ATOM 792 C C . THR A 1 96 ? -5.908 6.362 -6.936 1.00 76.44 96 THR A C 1
ATOM 794 O O . THR A 1 96 ? -6.444 5.421 -7.510 1.00 76.44 96 TH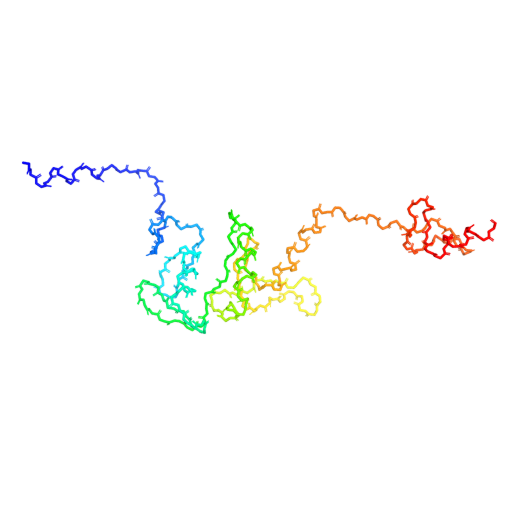R A O 1
ATOM 797 N N . LEU A 1 97 ? -4.616 6.658 -7.074 1.00 82.25 97 LEU A N 1
ATOM 798 C CA . LEU A 1 97 ? -3.684 5.933 -7.942 1.00 82.25 97 LEU A CA 1
ATOM 799 C C . LEU A 1 97 ? -3.573 4.463 -7.534 1.00 82.25 97 LEU A C 1
ATOM 801 O O . LEU A 1 97 ? -3.662 3.563 -8.359 1.00 82.25 97 LEU A O 1
ATOM 805 N N . PHE A 1 98 ? -3.514 4.212 -6.230 1.00 86.62 98 PHE A N 1
ATOM 806 C CA . PHE A 1 98 ? -3.370 2.868 -5.679 1.00 86.62 98 PHE A CA 1
ATOM 807 C C . PHE A 1 98 ? -4.694 2.092 -5.584 1.00 86.62 98 PHE A C 1
ATOM 809 O O . PHE A 1 98 ? -4.690 0.924 -5.194 1.00 86.62 98 PHE A O 1
ATOM 816 N N . LYS A 1 99 ? -5.838 2.707 -5.932 1.00 81.81 99 LYS A N 1
ATOM 817 C CA . LYS A 1 99 ? -7.170 2.083 -5.790 1.00 81.81 99 LYS A CA 1
ATOM 818 C C . LYS A 1 99 ? -7.382 0.874 -6.691 1.00 81.81 99 LYS A C 1
ATOM 820 O O . LYS A 1 99 ? -8.326 0.135 -6.448 1.00 81.81 99 LYS A O 1
ATOM 825 N N . LYS A 1 100 ? -6.570 0.704 -7.732 1.00 86.62 100 LYS A N 1
ATOM 826 C CA . LYS A 1 100 ? -6.646 -0.422 -8.661 1.00 86.62 100 LYS A CA 1
ATOM 827 C C . LYS A 1 100 ? -5.290 -1.107 -8.686 1.00 86.62 100 LYS A C 1
ATOM 829 O O . LYS A 1 100 ? -4.438 -0.715 -9.464 1.00 86.62 100 LYS A O 1
ATOM 834 N N . ASN A 1 101 ? -5.083 -2.094 -7.824 1.00 88.75 101 ASN A N 1
ATOM 835 C CA . ASN A 1 101 ? -3.954 -3.011 -7.930 1.00 88.75 101 ASN A CA 1
ATOM 836 C C . ASN A 1 101 ? -4.436 -4.428 -7.631 1.00 88.75 101 ASN A C 1
ATOM 838 O O . ASN A 1 101 ? -5.376 -4.608 -6.860 1.00 88.75 101 ASN A O 1
ATOM 842 N N . ASP A 1 102 ? -3.794 -5.410 -8.245 1.00 90.50 102 ASP A N 1
ATOM 843 C CA . ASP A 1 102 ? -4.090 -6.832 -8.077 1.00 90.50 102 ASP A CA 1
ATOM 844 C C . ASP A 1 102 ? -2.870 -7.619 -7.581 1.00 90.50 102 ASP A C 1
ATOM 846 O O . ASP A 1 102 ? -2.775 -8.829 -7.753 1.00 90.50 102 ASP A O 1
ATOM 850 N N . TYR A 1 103 ? -1.937 -6.916 -6.935 1.00 93.62 103 TYR A N 1
ATOM 851 C CA . TYR A 1 103 ? -0.755 -7.506 -6.313 1.00 93.62 103 TYR A CA 1
ATOM 852 C C . TYR A 1 103 ? -1.028 -7.942 -4.877 1.00 93.62 103 TYR A C 1
ATOM 854 O O . TYR A 1 103 ? -0.535 -8.976 -4.437 1.00 93.62 103 TYR A O 1
ATOM 862 N N . LEU A 1 104 ? -1.781 -7.134 -4.124 1.00 94.44 104 LEU A N 1
ATOM 863 C CA . LEU A 1 104 ? -2.001 -7.349 -2.700 1.00 94.44 104 LEU A CA 1
ATOM 864 C C . LEU A 1 104 ? -3.483 -7.273 -2.356 1.00 94.44 104 LEU A C 1
ATOM 866 O O . LEU A 1 104 ? -4.224 -6.421 -2.845 1.00 94.44 104 LEU A O 1
ATOM 870 N N . THR A 1 105 ? -3.889 -8.125 -1.420 1.00 95.50 105 THR A N 1
ATOM 871 C CA . THR A 1 105 ? -5.223 -8.111 -0.818 1.00 95.50 105 THR A CA 1
ATOM 872 C C . THR A 1 105 ? -5.106 -7.777 0.665 1.00 95.50 105 THR A C 1
ATOM 874 O O . THR A 1 105 ? -4.125 -8.110 1.325 1.00 95.50 105 THR A O 1
ATOM 877 N N . CYS A 1 106 ? -6.096 -7.068 1.196 1.00 95.56 106 CYS A N 1
ATOM 878 C CA . CYS A 1 106 ? -6.175 -6.710 2.601 1.00 95.56 106 CYS A CA 1
ATOM 879 C C . CYS A 1 106 ? -6.461 -7.947 3.460 1.00 95.56 106 CYS A C 1
ATOM 881 O O . CYS A 1 106 ? -7.549 -8.524 3.388 1.00 95.56 106 CYS A O 1
ATOM 883 N N . SER A 1 107 ? -5.525 -8.256 4.355 1.00 94.94 107 SER A N 1
ATOM 884 C CA . SER A 1 107 ? -5.570 -9.396 5.278 1.00 94.94 107 SER A CA 1
ATOM 885 C C . SER A 1 107 ? -6.271 -9.088 6.606 1.00 94.94 107 SER A C 1
ATOM 887 O O . SER A 1 107 ? -6.138 -9.836 7.567 1.00 94.94 107 SER A O 1
ATOM 889 N N . TYR A 1 108 ? -6.994 -7.968 6.711 1.00 95.06 108 TYR A N 1
ATOM 890 C CA . TYR A 1 108 ? -7.694 -7.626 7.949 1.00 95.06 108 TYR A CA 1
ATOM 891 C C . TYR A 1 108 ? -8.860 -8.588 8.200 1.00 95.06 108 TYR A C 1
ATOM 893 O O . TYR A 1 108 ? -9.776 -8.659 7.376 1.00 95.06 108 TYR A O 1
ATOM 901 N N . CYS A 1 109 ? -8.851 -9.248 9.358 1.00 94.94 109 CYS A N 1
ATOM 902 C CA . CYS A 1 109 ? -9.944 -10.088 9.841 1.00 94.94 109 CYS A CA 1
ATOM 903 C C . CYS A 1 109 ? -10.779 -9.330 10.875 1.00 94.94 109 CYS A C 1
ATOM 905 O O . CYS A 1 109 ? -10.252 -8.806 11.862 1.00 94.94 109 CYS A O 1
ATOM 907 N N . PHE A 1 110 ? -12.096 -9.281 10.676 1.00 92.25 110 PHE A N 1
ATOM 908 C CA . PHE A 1 110 ? -12.985 -8.611 11.623 1.00 92.25 110 PHE A CA 1
ATOM 909 C C . PHE A 1 110 ? -13.050 -9.397 12.939 1.00 92.25 110 PHE A C 1
ATOM 911 O O . PHE A 1 110 ? -13.391 -10.578 12.956 1.00 92.25 110 PHE A O 1
ATOM 918 N N . SER A 1 111 ? -12.770 -8.735 14.063 1.00 91.12 111 SER A N 1
ATOM 919 C CA . SER A 1 111 ? -12.818 -9.356 15.395 1.00 91.12 111 SER A CA 1
ATOM 920 C C . SER A 1 111 ? -14.182 -9.240 16.087 1.00 91.12 111 SER A C 1
ATOM 922 O O . SER A 1 111 ? -14.426 -9.901 17.097 1.00 91.12 111 SER A O 1
ATOM 924 N N . SER A 1 112 ? -15.089 -8.421 15.552 1.00 89.75 112 SER A N 1
ATOM 925 C CA . SER A 1 112 ? -16.415 -8.165 16.116 1.00 89.75 112 SER A CA 1
ATOM 926 C C . SER A 1 112 ? -17.450 -7.835 15.033 1.00 89.75 112 SER A C 1
ATOM 928 O O . SER A 1 112 ? -17.113 -7.590 13.873 1.00 89.75 112 SER A O 1
ATOM 930 N N . GLY A 1 113 ? -18.727 -7.827 15.425 1.00 91.44 113 GLY A N 1
ATOM 931 C CA . GLY A 1 113 ? -19.855 -7.497 14.550 1.00 91.44 113 GLY A CA 1
ATOM 932 C C . GLY A 1 113 ? -20.287 -8.637 13.623 1.00 91.44 113 GLY A C 1
ATOM 933 O O . GLY A 1 113 ? -19.816 -9.767 13.733 1.00 91.44 113 GLY A O 1
ATOM 934 N N . LYS A 1 114 ? -21.192 -8.323 12.685 1.00 92.25 114 LYS A N 1
ATOM 935 C CA . LYS A 1 114 ? -21.824 -9.298 11.770 1.00 92.25 114 LYS A CA 1
ATOM 936 C C . LYS A 1 114 ? -20.831 -10.044 10.866 1.00 92.25 114 LYS A C 1
ATOM 938 O O . LYS A 1 114 ? -21.120 -11.145 10.420 1.00 92.25 114 LYS A O 1
ATOM 943 N N . ASN A 1 115 ? -19.664 -9.452 10.611 1.00 92.06 115 ASN A N 1
ATOM 944 C CA . ASN A 1 115 ? -18.620 -10.024 9.760 1.00 92.06 115 ASN A CA 1
ATOM 945 C C . ASN A 1 115 ? -17.476 -10.667 10.556 1.00 92.06 115 ASN A C 1
ATOM 947 O O . ASN A 1 115 ? -16.424 -10.923 9.976 1.00 92.06 115 ASN A O 1
ATOM 951 N N . LYS A 1 116 ? -17.642 -10.904 11.866 1.00 94.50 116 LYS A N 1
ATOM 952 C CA . LYS A 1 116 ? -16.604 -11.507 12.712 1.00 94.50 116 LYS A CA 1
ATOM 953 C C . LYS A 1 116 ? -16.04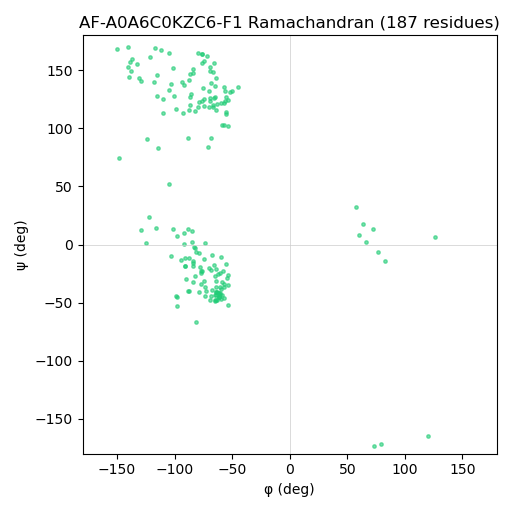9 -12.790 12.077 1.00 94.50 116 LYS A C 1
ATOM 955 O O . LYS A 1 116 ? -16.808 -13.637 11.620 1.00 94.50 116 LYS A O 1
ATOM 960 N N . GLY A 1 117 ? -14.724 -12.907 12.040 1.00 92.06 117 GLY A N 1
ATOM 961 C CA . GLY A 1 117 ? -14.003 -14.026 11.429 1.00 92.06 117 GLY A CA 1
ATOM 962 C C . GLY A 1 117 ? -13.815 -13.923 9.913 1.00 92.06 117 GLY A C 1
ATOM 963 O O . GLY A 1 117 ? -12.974 -14.632 9.372 1.00 92.06 117 GLY A O 1
ATOM 964 N N . LYS A 1 118 ? -14.524 -13.026 9.213 1.00 94.62 118 LYS A N 1
ATOM 965 C CA . LYS A 1 118 ? -14.334 -12.820 7.768 1.00 94.62 118 LYS A CA 1
ATOM 966 C C . LYS A 1 118 ? -13.170 -11.865 7.489 1.00 94.62 118 LYS A C 1
ATOM 968 O O . LYS A 1 118 ? -12.929 -10.919 8.245 1.00 94.62 118 LYS A O 1
ATOM 973 N N . CYS A 1 119 ? -12.483 -12.086 6.371 1.00 93.25 119 CYS A N 1
ATOM 974 C CA . CYS A 1 119 ? -11.442 -11.194 5.863 1.00 93.25 119 CYS A CA 1
ATOM 975 C C . CYS A 1 119 ? -12.046 -10.043 5.049 1.00 93.25 119 CYS A C 1
ATOM 977 O O . CYS A 1 119 ? -13.091 -10.188 4.417 1.00 93.25 119 CYS A O 1
ATOM 979 N N . CYS A 1 120 ? -11.370 -8.895 5.027 1.00 93.75 120 CYS A N 1
ATOM 980 C CA . CYS A 1 120 ? -11.811 -7.728 4.267 1.00 93.75 120 CYS A CA 1
ATOM 981 C C . CYS A 1 120 ? -11.916 -7.988 2.758 1.00 93.75 120 CYS A C 1
ATOM 983 O O . CYS A 1 120 ? -12.837 -7.470 2.129 1.00 93.75 120 CYS A O 1
ATOM 985 N N . GLY A 1 121 ? -10.929 -8.667 2.165 1.00 89.00 121 GLY A N 1
ATOM 986 C CA . GLY A 1 121 ? -10.892 -8.975 0.729 1.00 89.00 121 GLY A CA 1
ATOM 987 C C . GLY A 1 121 ? -10.754 -7.772 -0.218 1.00 89.00 121 GLY A C 1
ATOM 988 O O . GLY A 1 121 ? -10.758 -7.947 -1.429 1.00 89.00 121 GLY A O 1
ATOM 989 N N . LYS A 1 122 ? -10.630 -6.540 0.295 1.00 93.12 122 LYS A N 1
ATOM 990 C CA . LYS A 1 122 ? -10.374 -5.348 -0.534 1.00 93.12 122 LYS A CA 1
ATOM 991 C C . LYS A 1 122 ? -8.914 -5.303 -0.968 1.00 93.12 122 LYS A C 1
ATOM 993 O O . LYS A 1 122 ? -8.064 -5.923 -0.341 1.00 93.12 122 LYS A O 1
ATOM 998 N N . ILE A 1 123 ? -8.628 -4.476 -1.965 1.00 93.88 123 ILE A N 1
ATOM 999 C CA . ILE A 1 123 ? -7.271 -4.180 -2.424 1.00 93.88 123 ILE A CA 1
ATOM 1000 C C . ILE A 1 123 ? -6.379 -3.749 -1.248 1.00 93.88 123 ILE A C 1
ATOM 1002 O O . ILE A 1 123 ? -6.771 -2.928 -0.409 1.00 93.88 123 ILE A O 1
ATOM 1006 N N . GLY A 1 124 ? -5.203 -4.367 -1.177 1.00 94.12 124 GLY A N 1
ATOM 1007 C CA . GLY A 1 124 ? -4.216 -4.193 -0.125 1.0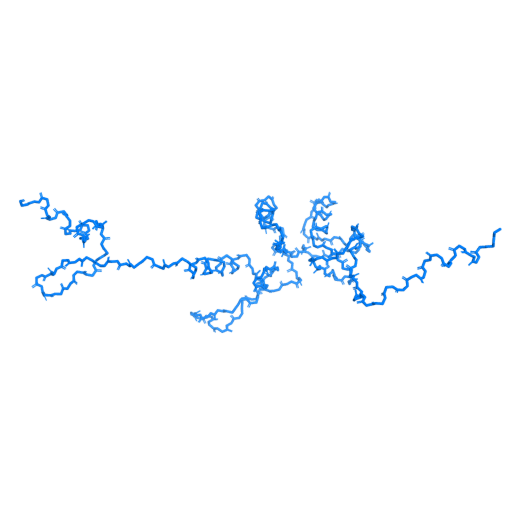0 94.12 124 GLY A CA 1
ATOM 1008 C C . GLY A 1 124 ? -3.017 -3.352 -0.554 1.00 94.12 124 GLY A C 1
ATOM 1009 O O . GLY A 1 124 ? -2.757 -3.118 -1.736 1.00 94.12 124 GLY A O 1
ATOM 1010 N N . HIS A 1 125 ? -2.276 -2.916 0.455 1.00 93.62 125 HIS A N 1
ATOM 1011 C CA . HIS A 1 125 ? -1.017 -2.187 0.388 1.00 93.62 125 HIS A CA 1
ATOM 1012 C C . HIS A 1 125 ? -0.106 -2.725 1.491 1.00 93.62 125 HIS A C 1
ATOM 1014 O O . HIS A 1 125 ? -0.606 -3.223 2.506 1.00 93.62 125 HIS A O 1
ATOM 1020 N N . LYS A 1 126 ? 1.208 -2.639 1.297 1.00 93.19 126 LYS A N 1
ATOM 1021 C CA . LYS A 1 126 ? 2.192 -3.182 2.233 1.00 93.19 126 LYS A CA 1
ATOM 1022 C C . LYS A 1 126 ? 2.509 -2.135 3.294 1.00 93.19 126 LYS A C 1
ATOM 1024 O O . LYS A 1 126 ? 3.048 -1.079 2.981 1.00 93.19 126 LYS A O 1
ATOM 1029 N N . PHE A 1 127 ? 2.173 -2.429 4.541 1.00 90.56 127 PHE A N 1
ATOM 1030 C CA . PHE A 1 127 ? 2.525 -1.617 5.705 1.00 90.56 127 PHE A CA 1
ATOM 1031 C C . PHE A 1 127 ? 3.419 -2.420 6.647 1.00 90.56 127 PHE A C 1
ATOM 1033 O O . PHE A 1 127 ? 3.526 -3.642 6.519 1.00 90.56 127 PHE A O 1
ATOM 1040 N N . LYS A 1 128 ? 4.015 -1.751 7.638 1.00 87.88 128 LYS A N 1
ATOM 1041 C CA . LYS A 1 128 ? 4.852 -2.403 8.661 1.00 87.88 128 LYS A CA 1
ATOM 1042 C C . LYS A 1 128 ? 4.101 -3.507 9.417 1.00 87.88 128 LYS A C 1
ATOM 1044 O O . LYS A 1 128 ? 4.677 -4.520 9.790 1.00 87.88 128 LYS A O 1
ATOM 1049 N N . GLU A 1 129 ? 2.801 -3.329 9.628 1.00 87.31 129 GLU A N 1
ATOM 1050 C CA . GLU A 1 129 ? 1.918 -4.282 10.309 1.00 87.31 129 GLU A CA 1
ATOM 1051 C C . GLU A 1 129 ? 1.423 -5.432 9.424 1.00 87.31 129 GLU A C 1
ATOM 1053 O O . GLU A 1 129 ? 0.689 -6.298 9.909 1.00 87.31 129 GLU A O 1
ATOM 1058 N N . GLY A 1 130 ? 1.717 -5.394 8.124 1.00 91.50 130 GLY A N 1
ATOM 1059 C CA . GLY A 1 130 ? 1.204 -6.331 7.132 1.00 91.50 130 GLY A CA 1
ATOM 1060 C C . GLY A 1 130 ? 0.387 -5.666 6.025 1.00 91.50 130 GLY A C 1
ATOM 1061 O O . GLY A 1 130 ? 0.430 -4.453 5.813 1.00 91.50 130 GLY A O 1
ATOM 1062 N N . ASN A 1 131 ? -0.363 -6.491 5.293 1.00 95.00 131 ASN A N 1
ATOM 1063 C CA . ASN A 1 131 ? -1.063 -6.067 4.085 1.00 95.00 131 ASN A CA 1
ATOM 1064 C C . ASN A 1 131 ? -2.492 -5.616 4.393 1.00 95.00 131 ASN A C 1
ATOM 1066 O O . ASN A 1 131 ? -3.359 -6.423 4.737 1.00 95.00 131 ASN A O 1
ATOM 1070 N N . TYR A 1 132 ? -2.774 -4.325 4.221 1.00 94.31 132 TYR A N 1
ATOM 1071 C CA . TYR A 1 132 ? -4.085 -3.756 4.537 1.00 94.31 132 TYR A CA 1
ATOM 1072 C C . TYR A 1 132 ? -4.569 -2.785 3.470 1.00 94.31 132 TYR A C 1
ATOM 1074 O O . TYR A 1 132 ? -3.790 -2.225 2.711 1.00 94.31 132 TYR A O 1
ATOM 1082 N N . CYS A 1 133 ? -5.875 -2.539 3.420 1.00 93.38 133 CYS A N 1
ATOM 1083 C CA . CYS A 1 133 ? -6.384 -1.353 2.743 1.00 93.38 133 CYS A CA 1
ATOM 1084 C C . CYS A 1 133 ? -6.108 -0.118 3.618 1.00 93.38 133 CYS A C 1
ATOM 1086 O O . CYS A 1 133 ? -5.998 -0.232 4.844 1.00 93.38 133 CYS A O 1
ATOM 1088 N N . PHE A 1 134 ? -6.067 1.078 3.025 1.00 89.31 134 PHE A N 1
ATOM 1089 C CA . PHE A 1 134 ? -5.807 2.317 3.777 1.00 89.31 134 PHE A CA 1
ATOM 1090 C C . PHE A 1 134 ? -6.756 2.517 4.969 1.00 89.31 134 PHE A C 1
ATOM 1092 O O . PHE A 1 134 ? -6.351 3.019 6.018 1.00 89.31 134 PHE A O 1
ATOM 1099 N N . THR A 1 135 ? -8.019 2.102 4.834 1.00 90.88 135 THR A N 1
ATOM 1100 C CA . THR A 1 135 ? -9.015 2.203 5.906 1.00 90.88 135 THR A CA 1
ATOM 1101 C C . THR A 1 135 ? -8.652 1.329 7.104 1.00 90.88 135 THR A C 1
ATOM 1103 O O . THR A 1 135 ? -8.684 1.814 8.235 1.00 90.88 135 THR A O 1
ATOM 1106 N N . HIS A 1 136 ? -8.295 0.062 6.876 1.00 93.69 136 HIS A N 1
ATOM 1107 C CA . HIS A 1 136 ? -7.950 -0.860 7.959 1.00 93.69 136 HIS A CA 1
ATOM 1108 C C . HIS A 1 136 ? -6.582 -0.554 8.560 1.00 93.69 136 HIS A C 1
ATOM 1110 O O . HIS A 1 136 ? -6.466 -0.577 9.783 1.00 93.69 136 HIS A O 1
ATOM 1116 N N . TYR A 1 137 ? -5.599 -0.145 7.751 1.00 91.12 137 TYR A N 1
ATOM 1117 C CA . TYR A 1 137 ? -4.333 0.374 8.272 1.00 91.12 137 TYR A CA 1
ATOM 1118 C C . TYR A 1 137 ? -4.581 1.523 9.260 1.00 91.12 137 TYR A C 1
ATOM 1120 O O . TYR A 1 137 ? -4.212 1.423 10.426 1.00 91.12 137 TYR A O 1
ATOM 1128 N N . LYS A 1 138 ? -5.360 2.545 8.869 1.00 88.12 138 LYS A N 1
ATOM 1129 C CA . LYS A 1 138 ? -5.702 3.679 9.749 1.00 88.12 138 LYS A CA 1
ATOM 1130 C C . LYS A 1 138 ? -6.376 3.244 11.057 1.00 88.12 138 LYS A C 1
ATOM 1132 O O . LYS A 1 138 ? -6.148 3.860 12.097 1.00 88.12 138 LYS A O 1
ATOM 1137 N N . GLN A 1 139 ? -7.219 2.211 11.028 1.00 89.62 139 GLN A N 1
ATOM 1138 C CA . GLN A 1 139 ? -7.840 1.663 12.238 1.00 89.62 139 GLN A CA 1
ATOM 1139 C C . GLN A 1 139 ? -6.817 0.975 13.151 1.00 89.62 139 GLN A C 1
ATOM 1141 O O . GLN A 1 139 ? -6.836 1.204 14.361 1.00 89.62 139 GLN A O 1
ATOM 1146 N N . ILE A 1 140 ? -5.921 0.164 12.585 1.00 88.81 140 ILE A N 1
ATOM 1147 C CA . ILE A 1 140 ? -4.868 -0.545 13.323 1.00 88.81 140 ILE A CA 1
ATOM 1148 C C . ILE A 1 140 ? -3.885 0.454 13.940 1.00 88.81 140 ILE A C 1
ATOM 1150 O O . ILE A 1 140 ? -3.643 0.401 15.146 1.00 88.81 140 ILE A O 1
ATOM 1154 N N . SER A 1 141 ? -3.395 1.424 13.161 1.00 85.50 141 SER A N 1
ATOM 1155 C CA . SER A 1 141 ? -2.465 2.451 13.645 1.00 85.50 141 SER A CA 1
ATOM 1156 C C . SER A 1 141 ? -3.072 3.270 14.789 1.00 85.50 141 SER A C 1
ATOM 1158 O O . SER A 1 141 ? -2.394 3.569 15.769 1.00 85.50 141 SER A O 1
ATOM 1160 N N . ARG A 1 142 ? -4.374 3.592 14.726 1.00 84.69 142 ARG A N 1
ATOM 1161 C CA . ARG A 1 142 ? -5.086 4.275 15.824 1.00 84.69 142 ARG A CA 1
ATOM 1162 C C . ARG A 1 142 ? -5.161 3.427 17.091 1.00 84.69 142 ARG A C 1
ATOM 1164 O O . ARG A 1 142 ? -4.934 3.958 18.174 1.00 84.69 142 ARG A O 1
ATOM 1171 N N . LYS A 1 143 ? -5.466 2.130 16.968 1.00 84.38 143 LYS A N 1
ATOM 1172 C CA . LYS A 1 143 ? -5.509 1.212 18.118 1.00 84.38 143 LYS A CA 1
ATOM 1173 C C . LYS A 1 143 ? -4.140 1.096 18.791 1.00 84.38 143 LYS A C 1
ATOM 1175 O O . LYS A 1 143 ? -4.085 1.176 20.011 1.00 84.38 143 LYS A O 1
ATOM 1180 N N . LYS A 1 144 ? -3.053 1.010 18.013 1.00 80.44 144 LYS A N 1
ATOM 1181 C CA . LYS A 1 144 ? -1.678 1.015 18.543 1.00 80.44 144 LYS A CA 1
ATOM 1182 C C . LYS A 1 144 ? -1.333 2.305 19.290 1.00 80.44 144 LYS A C 1
ATOM 1184 O O . LYS A 1 144 ? -0.803 2.252 20.392 1.00 80.44 144 LYS A O 1
ATOM 1189 N N . LYS A 1 145 ? -1.678 3.474 18.737 1.00 77.25 145 LYS A N 1
ATOM 1190 C CA . LYS A 1 145 ? -1.460 4.757 19.436 1.00 77.25 145 LYS A CA 1
ATOM 1191 C C . LYS A 1 145 ? -2.226 4.813 20.768 1.00 77.25 145 LYS A C 1
ATOM 1193 O O . LYS A 1 145 ? -1.704 5.314 21.754 1.00 77.25 145 LYS A O 1
ATOM 1198 N N . GLN A 1 146 ? -3.434 4.247 20.823 1.00 71.94 146 GLN A N 1
ATOM 1199 C CA . GLN A 1 146 ? -4.250 4.193 22.044 1.00 71.94 146 GLN A CA 1
ATOM 1200 C C . GLN A 1 146 ? -3.795 3.148 23.070 1.00 71.94 146 GLN A C 1
ATOM 1202 O O . GLN A 1 146 ? -4.137 3.295 24.237 1.00 71.94 146 GLN A O 1
ATOM 1207 N N . SER A 1 147 ? -3.073 2.095 22.674 1.00 67.19 147 SER A N 1
ATOM 1208 C CA . SER A 1 147 ? -2.498 1.142 23.635 1.00 67.19 147 SER A CA 1
ATOM 1209 C C . SER A 1 147 ? -1.251 1.685 24.332 1.00 67.19 147 SER A C 1
ATOM 1211 O O . SER A 1 147 ? -0.924 1.216 25.413 1.00 67.19 147 SER A O 1
ATOM 1213 N N . ILE A 1 148 ? -0.568 2.661 23.724 1.00 65.62 148 ILE A N 1
ATOM 1214 C CA . ILE A 1 148 ? 0.639 3.293 24.279 1.00 65.62 148 ILE A CA 1
ATOM 1215 C C . ILE A 1 148 ? 0.273 4.423 25.255 1.00 65.62 148 ILE A C 1
ATOM 1217 O O . ILE A 1 148 ? 0.975 4.647 26.235 1.00 65.62 148 ILE A O 1
ATOM 1221 N N . ILE A 1 149 ? -0.840 5.124 25.018 1.00 64.06 149 ILE A N 1
ATOM 1222 C CA . ILE A 1 149 ? -1.310 6.197 25.902 1.00 64.06 149 ILE A CA 1
ATOM 1223 C C . ILE A 1 149 ? -2.175 5.575 27.010 1.00 64.06 149 ILE A C 1
ATOM 1225 O O . ILE A 1 149 ? -3.214 4.988 26.686 1.00 64.06 149 ILE A O 1
ATOM 1229 N N . PRO A 1 150 ? -1.822 5.709 28.304 1.00 55.62 150 PRO A N 1
ATOM 1230 C CA . PRO A 1 150 ? -2.704 5.276 29.378 1.00 55.62 150 PRO A CA 1
ATOM 1231 C C . PRO A 1 150 ? -4.050 5.987 29.223 1.00 55.62 150 PRO A C 1
ATOM 1233 O O . PRO A 1 150 ? -4.119 7.216 29.142 1.00 55.62 150 PRO A O 1
ATOM 1236 N N . LYS A 1 151 ? -5.137 5.211 29.119 1.00 57.88 151 LYS A N 1
ATOM 1237 C CA . LYS A 1 151 ? -6.489 5.775 29.038 1.00 57.88 151 LYS A CA 1
ATOM 1238 C C . LYS A 1 151 ? -6.663 6.713 30.237 1.00 57.88 151 LYS A C 1
ATOM 1240 O O . LYS A 1 151 ? -6.502 6.234 31.360 1.00 57.88 151 LYS A O 1
ATOM 1245 N N . PRO A 1 152 ? -7.008 8.000 30.043 1.00 58.03 152 PRO A N 1
ATOM 1246 C CA . PRO A 1 152 ? -7.282 8.873 31.172 1.00 58.03 152 PRO A CA 1
ATOM 1247 C C . PRO A 1 152 ? -8.404 8.228 31.984 1.00 58.03 152 PRO A C 1
ATOM 1249 O O . PRO A 1 152 ? -9.468 7.925 31.427 1.00 58.03 152 PRO A O 1
ATOM 1252 N N . GLN A 1 153 ? -8.147 7.950 33.267 1.00 62.44 153 GLN A N 1
ATOM 1253 C CA . GLN A 1 153 ? -9.176 7.436 34.164 1.00 62.44 153 GLN A CA 1
ATOM 1254 C C . GLN A 1 153 ? -10.336 8.428 34.113 1.00 62.44 153 GLN A C 1
ATOM 1256 O O . GLN A 1 153 ? -10.193 9.598 34.468 1.00 62.44 153 GLN A O 1
ATOM 1261 N N . LYS A 1 154 ? -11.482 7.991 33.582 1.00 63.69 154 LYS A N 1
ATOM 1262 C CA . LYS A 1 154 ? -12.693 8.809 33.584 1.00 63.69 154 LYS A CA 1
ATOM 1263 C C . LYS A 1 154 ? -13.146 8.911 35.037 1.00 63.69 154 LYS A C 1
ATOM 1265 O O . LYS A 1 154 ? -13.870 8.040 35.500 1.00 63.69 154 LYS A O 1
ATOM 1270 N N . GLN A 1 155 ? -12.701 9.946 35.741 1.00 77.81 155 GLN A N 1
ATOM 1271 C CA . GLN A 1 155 ? -13.189 10.238 37.082 1.00 77.81 155 GLN A CA 1
ATOM 1272 C C . GLN A 1 155 ? -14.689 10.549 36.987 1.00 77.81 155 GLN A C 1
ATOM 1274 O O . GLN A 1 155 ? -15.115 11.415 36.211 1.00 77.81 155 GLN A O 1
ATOM 1279 N N . SER A 1 156 ? -15.501 9.773 37.699 1.00 85.56 156 SER A N 1
ATOM 1280 C CA . SER A 1 156 ? -16.918 10.060 37.899 1.00 85.56 156 SER A CA 1
ATOM 1281 C C . SER A 1 156 ? -17.071 11.171 38.929 1.00 85.56 156 SER A C 1
ATOM 1283 O O . SER A 1 156 ? -16.190 11.399 39.755 1.00 85.56 156 SER A O 1
ATOM 1285 N N . CYS A 1 157 ? -18.194 11.874 38.873 1.00 89.19 157 CYS A N 1
ATOM 1286 C CA . CYS A 1 157 ? -18.532 12.886 39.859 1.00 89.19 157 CYS A CA 1
ATOM 1287 C C . CYS A 1 157 ? -18.542 12.289 41.277 1.00 89.19 157 CYS A C 1
ATOM 1289 O O . CYS A 1 157 ? -19.090 11.209 41.501 1.00 89.19 157 CYS A O 1
ATOM 1291 N N . CYS A 1 158 ? -17.956 12.997 42.241 1.00 89.44 158 CYS A N 1
ATOM 1292 C CA . CYS A 1 158 ? -17.891 12.561 43.640 1.00 89.44 158 CYS A CA 1
ATOM 1293 C C . CYS A 1 158 ? -19.191 12.795 44.438 1.00 89.44 158 CYS A C 1
ATOM 1295 O O . CYS A 1 158 ? -19.303 12.329 45.567 1.00 89.44 158 CYS A O 1
ATOM 1297 N N . LYS A 1 159 ? -20.198 13.480 43.874 1.00 89.06 159 LYS A N 1
ATOM 1298 C CA . LYS A 1 159 ? -21.461 13.784 44.569 1.00 89.06 159 LYS A CA 1
ATOM 1299 C C . LYS A 1 159 ? -22.316 12.528 44.774 1.00 89.06 159 LYS A C 1
ATOM 1301 O O . LYS A 1 159 ? -22.584 11.793 43.820 1.00 89.06 159 LYS A O 1
ATOM 1306 N N . ILE A 1 160 ? -22.814 12.350 45.996 1.00 91.81 160 ILE A N 1
ATOM 1307 C CA . ILE A 1 160 ? -23.839 11.359 46.345 1.00 91.81 160 ILE A CA 1
ATOM 1308 C C . ILE A 1 160 ? -25.226 11.960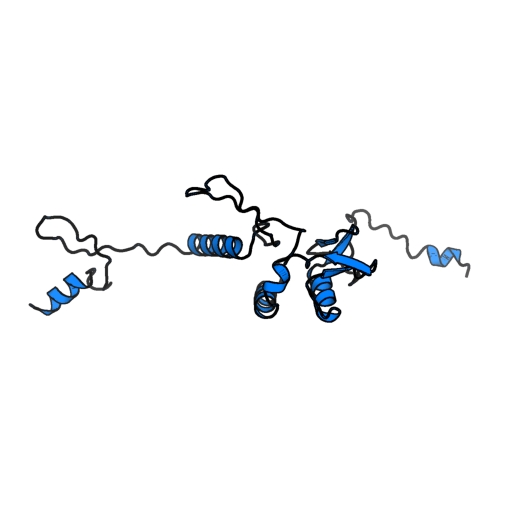 46.090 1.00 91.81 160 ILE A C 1
ATOM 1310 O O . ILE A 1 160 ? -25.509 13.087 46.499 1.00 91.81 160 ILE A O 1
ATOM 1314 N N . LEU A 1 161 ? -26.068 11.231 45.360 1.00 89.19 161 LEU A N 1
ATOM 1315 C CA . LEU A 1 161 ? -27.443 11.615 45.045 1.00 89.19 161 LEU A CA 1
ATOM 1316 C C . LEU A 1 161 ? -28.371 11.329 46.238 1.00 89.19 161 LEU A C 1
ATOM 1318 O O . LEU A 1 161 ? -28.041 10.537 47.116 1.00 89.19 161 LEU A O 1
ATOM 1322 N N . ALA A 1 162 ? -29.577 11.905 46.235 1.00 88.94 162 ALA A N 1
ATOM 1323 C CA . ALA A 1 162 ? -30.572 11.704 47.299 1.00 88.94 162 ALA A CA 1
ATOM 1324 C C . ALA A 1 162 ? -30.973 10.230 47.515 1.00 88.94 162 ALA A C 1
ATOM 1326 O O . ALA A 1 162 ? -31.413 9.855 48.594 1.00 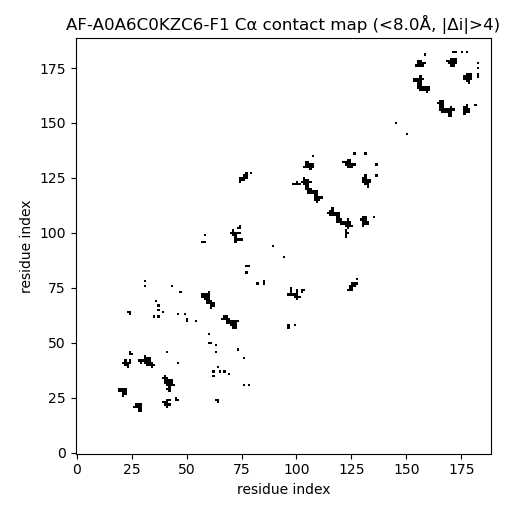88.94 162 ALA A O 1
ATOM 1327 N N . ASN A 1 163 ? -30.784 9.378 46.503 1.00 88.38 163 ASN A N 1
ATOM 1328 C CA . ASN A 1 163 ? -31.016 7.935 46.588 1.00 88.38 163 ASN A CA 1
ATOM 1329 C C . ASN A 1 163 ? -29.812 7.146 47.147 1.00 88.38 163 ASN A C 1
ATOM 1331 O O . ASN A 1 163 ? -29.768 5.928 46.994 1.00 88.38 163 ASN A O 1
ATOM 1335 N N . GLY A 1 164 ? -28.804 7.824 47.705 1.00 88.19 164 GLY A N 1
ATOM 1336 C CA . GLY A 1 164 ? -27.603 7.215 48.283 1.00 88.19 164 GLY A CA 1
ATOM 1337 C C . GLY A 1 164 ? -26.561 6.731 47.268 1.00 88.19 164 GLY A C 1
ATOM 1338 O O . GLY A 1 164 ? -25.462 6.350 47.659 1.00 88.19 164 GLY A O 1
ATOM 1339 N N . ASN A 1 165 ? -26.853 6.767 45.963 1.00 89.50 165 ASN A N 1
ATOM 1340 C CA . ASN A 1 165 ? -25.908 6.333 44.935 1.00 89.50 165 ASN A CA 1
ATOM 1341 C C . ASN A 1 165 ? -24.962 7.462 44.510 1.00 89.50 165 ASN A C 1
ATOM 1343 O O . ASN A 1 165 ? -25.358 8.625 44.401 1.00 89.50 165 ASN A O 1
ATOM 1347 N N . GLN A 1 166 ? -23.724 7.111 44.160 1.00 89.69 166 GLN A N 1
ATOM 1348 C CA . GLN A 1 166 ? -22.784 8.057 43.561 1.00 89.69 166 GLN A CA 1
ATOM 1349 C C . GLN A 1 166 ? -23.223 8.466 42.148 1.00 89.69 166 GLN A C 1
ATOM 1351 O O . GLN A 1 166 ? -23.637 7.643 41.322 1.00 89.69 166 GLN A O 1
ATOM 1356 N N . CYS A 1 167 ? -23.081 9.755 41.846 1.00 88.25 167 CYS A N 1
ATOM 1357 C CA . CYS A 1 167 ? -23.328 10.296 40.522 1.00 88.25 167 CYS A CA 1
ATOM 1358 C C . CYS A 1 167 ? -22.414 9.647 39.466 1.00 88.25 167 CYS A C 1
ATOM 1360 O O . CYS A 1 167 ? -21.190 9.743 39.517 1.00 88.25 167 CYS A O 1
ATOM 1362 N N . LYS A 1 168 ? -23.021 9.034 38.444 1.00 87.19 168 LYS A N 1
ATOM 1363 C CA . LYS A 1 168 ? -22.303 8.361 37.344 1.00 87.19 168 LYS A CA 1
ATOM 1364 C C . LYS A 1 168 ? -21.850 9.311 36.228 1.00 87.19 168 LYS A C 1
ATOM 1366 O O . LYS A 1 168 ? -21.239 8.869 35.255 1.00 87.19 168 LYS A O 1
ATOM 1371 N N . LEU A 1 169 ? -22.177 10.604 36.325 1.00 89.06 169 LEU A N 1
ATOM 1372 C CA . LEU A 1 169 ? -21.774 11.595 35.328 1.00 89.06 169 LEU A CA 1
ATOM 1373 C C . LEU A 1 169 ? -20.264 11.834 35.385 1.00 89.06 169 LEU A C 1
ATOM 1375 O O . LEU A 1 169 ? -19.644 11.747 36.444 1.00 89.06 169 LEU A O 1
ATOM 1379 N N . LYS A 1 170 ? -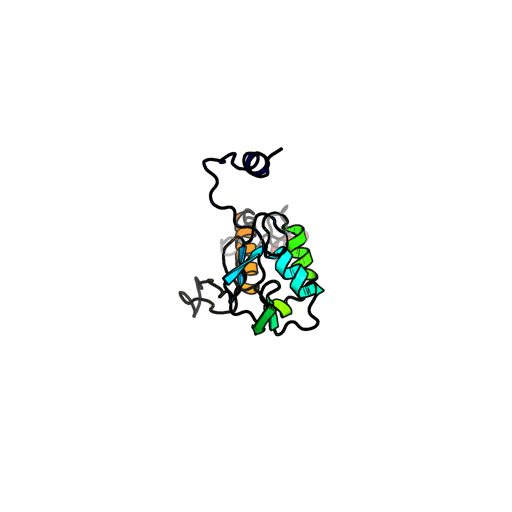19.672 12.158 34.232 1.00 87.00 170 LYS A N 1
ATOM 1380 C CA . LYS A 1 170 ? -18.242 12.458 34.133 1.00 87.00 170 LYS A CA 1
ATOM 1381 C C . LYS A 1 170 ? -17.920 13.735 34.918 1.00 87.00 170 LYS A C 1
ATOM 1383 O O . LYS A 1 170 ? -18.645 14.725 34.795 1.00 87.00 170 LYS A O 1
ATOM 1388 N N . CYS A 1 171 ? -16.826 13.705 35.674 1.00 88.69 171 CYS A N 1
ATOM 1389 C CA . CYS A 1 171 ? -16.249 14.890 36.292 1.00 88.69 171 CYS A CA 1
ATOM 1390 C C . CYS A 1 171 ? -15.969 15.952 35.212 1.00 88.69 171 CYS A C 1
ATOM 1392 O O . CYS A 1 171 ? -15.382 15.653 34.164 1.00 88.69 171 CYS A O 1
ATOM 1394 N N . PHE A 1 172 ? -16.483 17.158 35.440 1.00 85.75 172 PHE A N 1
ATOM 1395 C CA . PHE A 1 172 ? -16.314 18.324 34.578 1.00 85.75 172 PHE A CA 1
ATOM 1396 C C . PHE A 1 172 ? -15.208 19.228 35.123 1.00 85.75 172 PHE A C 1
ATOM 1398 O O . PHE A 1 172 ? -14.352 19.652 34.353 1.00 85.75 172 PHE A O 1
ATOM 1405 N N . ASN A 1 173 ? -15.206 19.461 36.437 1.00 81.25 173 ASN A N 1
ATOM 1406 C CA . ASN A 1 173 ? -14.235 20.298 37.125 1.00 81.25 173 ASN A CA 1
ATOM 1407 C C . ASN A 1 173 ? -13.326 19.425 38.000 1.00 81.25 173 ASN A C 1
ATOM 1409 O O . ASN A 1 173 ? -13.765 18.812 38.971 1.00 81.25 173 ASN A O 1
ATOM 1413 N N . THR A 1 174 ? -12.046 19.354 37.637 1.00 77.75 174 THR A N 1
ATOM 1414 C CA . THR A 1 174 ? -11.051 18.521 38.323 1.00 77.75 174 THR A CA 1
ATOM 1415 C C . THR A 1 174 ? -10.693 19.023 39.719 1.00 77.75 174 THR A C 1
ATOM 1417 O O . THR A 1 174 ? -10.207 18.227 40.514 1.00 77.75 174 THR A O 1
ATOM 1420 N N . HIS A 1 175 ? -10.940 20.299 40.035 1.00 80.00 175 HIS A N 1
ATOM 1421 C CA . HIS A 1 175 ? -10.688 20.853 41.368 1.00 80.00 175 HIS A CA 1
ATOM 1422 C C . HIS A 1 175 ? -11.790 20.478 42.359 1.00 80.00 175 HIS A C 1
ATOM 1424 O O . HIS A 1 175 ? -11.498 20.133 43.499 1.00 80.00 175 HIS A O 1
ATOM 1430 N N . THR A 1 176 ? -13.050 20.509 41.922 1.00 82.56 176 THR A N 1
ATOM 1431 C CA . THR A 1 176 ? -14.202 20.187 42.779 1.00 82.56 176 THR A CA 1
ATOM 1432 C C . THR A 1 176 ? -14.581 18.706 42.724 1.00 82.56 176 THR A C 1
ATOM 1434 O O . THR A 1 176 ? -15.280 18.208 43.603 1.00 82.56 176 THR A O 1
ATOM 1437 N N . GLY A 1 177 ? -14.141 17.969 41.699 1.00 85.44 177 GLY A N 1
ATOM 1438 C CA . GLY A 1 177 ? -14.539 16.576 41.484 1.00 85.44 177 GLY A CA 1
ATOM 1439 C C . GLY A 1 177 ? -15.994 16.426 41.013 1.00 85.44 177 GLY A C 1
ATOM 1440 O O . GLY A 1 177 ? -16.553 15.324 41.038 1.00 85.44 177 GLY A O 1
ATOM 1441 N N . LEU A 1 178 ? -16.639 17.520 40.592 1.00 89.19 178 LEU A N 1
ATOM 1442 C CA . LEU A 1 178 ? -18.065 17.559 40.274 1.00 89.19 178 LEU A CA 1
ATOM 1443 C C . LEU A 1 178 ? -18.340 17.511 38.768 1.00 89.19 178 LEU A C 1
ATOM 1445 O O . LEU A 1 178 ? -17.540 17.930 37.930 1.00 89.19 178 LEU A O 1
ATOM 1449 N N . CYS A 1 179 ? -19.502 16.965 38.396 1.00 90.75 179 CYS A N 1
ATOM 1450 C CA . CYS A 1 179 ? -20.015 17.088 37.033 1.00 90.75 179 CYS A CA 1
ATOM 1451 C C . CYS A 1 179 ? -20.598 18.489 36.813 1.00 90.75 179 CYS A C 1
ATOM 1453 O O . CYS A 1 179 ? -20.945 19.186 37.761 1.00 90.75 179 CYS A O 1
ATOM 1455 N N . LYS A 1 180 ? -20.804 18.865 35.548 1.00 89.50 180 LYS A N 1
ATOM 1456 C CA . LYS A 1 180 ? -21.321 20.188 35.159 1.00 89.50 180 LYS A CA 1
ATOM 1457 C C . LYS A 1 180 ? -22.648 20.570 35.835 1.00 89.50 180 LYS A C 1
ATOM 1459 O O . LYS A 1 180 ? -22.927 21.751 35.992 1.00 89.50 180 LYS A O 1
ATOM 1464 N N . LEU A 1 181 ? -23.477 19.584 36.184 1.00 87.00 181 LEU A N 1
ATOM 1465 C CA . LEU A 1 181 ? -24.748 19.817 36.871 1.00 87.00 181 LEU A CA 1
ATOM 1466 C C . LEU A 1 181 ? -24.529 20.191 38.342 1.00 87.00 181 LEU A C 1
ATOM 1468 O O . LEU A 1 181 ? -25.155 21.121 38.830 1.00 87.00 181 LEU A O 1
ATOM 1472 N N . HIS A 1 182 ? -23.642 19.471 39.028 1.00 86.81 182 HIS A N 1
ATOM 1473 C CA . HIS A 1 182 ? -23.400 19.662 40.455 1.00 86.81 182 HIS A CA 1
ATOM 1474 C C . HIS A 1 182 ? -22.437 20.810 40.749 1.00 86.81 182 HIS A C 1
ATOM 1476 O O . HIS A 1 182 ? -22.563 21.406 41.805 1.00 86.81 182 HIS A O 1
ATOM 1482 N N . ASP A 1 183 ? -21.528 21.148 39.833 1.00 86.88 183 ASP A N 1
ATOM 1483 C CA . ASP A 1 183 ? -20.619 22.297 39.975 1.00 86.88 183 ASP A CA 1
ATOM 1484 C C . ASP A 1 183 ? -21.419 23.612 40.059 1.00 86.88 183 ASP A C 1
ATOM 1486 O O . ASP A 1 183 ? -21.255 24.388 40.989 1.00 86.88 183 ASP A O 1
ATOM 1490 N N . LYS A 1 184 ? -22.423 23.774 39.184 1.00 79.50 184 LYS A N 1
ATOM 1491 C CA . LYS A 1 184 ? -23.332 24.935 39.171 1.00 79.50 184 LYS A CA 1
ATOM 1492 C C . LYS A 1 184 ? -24.216 25.082 40.412 1.00 79.50 184 LYS A C 1
ATOM 1494 O O . LYS A 1 184 ? -24.768 26.151 40.624 1.00 79.50 184 LYS A O 1
ATOM 1499 N N . GLN A 1 185 ? -24.426 24.004 41.165 1.00 67.75 185 GLN A N 1
ATOM 1500 C CA . GLN A 1 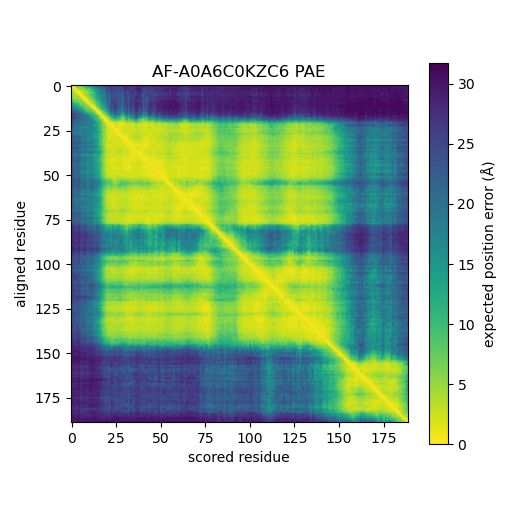185 ? -25.229 24.031 42.391 1.00 67.75 185 GLN A CA 1
ATOM 1501 C C . GLN A 1 185 ? -24.414 24.494 43.604 1.00 67.75 185 GLN A C 1
ATOM 1503 O O . GLN A 1 185 ? -25.000 24.808 44.635 1.00 67.75 185 GLN A O 1
ATOM 1508 N N . VAL A 1 186 ? -23.079 24.497 43.504 1.00 62.78 186 VAL A N 1
ATOM 1509 C CA . VAL A 1 186 ? -22.197 24.996 44.568 1.00 62.78 186 VAL A CA 1
ATOM 1510 C C . VAL A 1 186 ? -22.176 26.525 44.579 1.00 62.78 186 VAL A C 1
ATOM 1512 O O . VAL A 1 186 ? -22.149 27.108 45.652 1.00 62.78 186 VAL A O 1
ATOM 1515 N N . ASP A 1 187 ? -22.289 27.165 43.412 1.00 55.12 187 ASP A N 1
ATOM 1516 C CA . ASP A 1 187 ? -22.269 28.631 43.267 1.00 55.12 187 ASP A CA 1
ATOM 1517 C C . ASP A 1 187 ? -23.563 29.334 43.736 1.00 55.12 187 ASP A C 1
ATOM 1519 O O . ASP A 1 187 ? -23.695 30.549 43.605 1.00 55.12 187 ASP A O 1
ATOM 1523 N N . THR A 1 188 ? -24.551 28.584 44.235 1.00 51.94 188 THR A N 1
ATOM 1524 C CA . THR A 1 188 ? -25.896 29.089 44.571 1.00 51.94 188 THR A CA 1
ATOM 1525 C C . THR A 1 188 ? -26.263 29.012 46.054 1.00 51.94 188 THR A C 1
ATOM 1527 O O . THR A 1 188 ? -27.440 29.164 46.375 1.00 51.94 188 THR A O 1
ATOM 1530 N N . ASN A 1 189 ? -25.294 28.791 46.947 1.00 44.03 189 ASN A N 1
ATOM 1531 C CA . ASN A 1 189 ? -25.480 28.889 48.400 1.00 44.03 189 ASN A CA 1
ATOM 1532 C C . ASN A 1 189 ? -24.525 29.909 49.013 1.00 44.03 189 ASN A C 1
ATOM 1534 O O . ASN A 1 189 ? -23.318 29.829 48.697 1.00 44.03 189 ASN A O 1
#

Mean predicted aligned error: 13.65 Å

pLDDT: mean 81.33, std 15.09, range [44.03, 95.56]

Sequence (189 aa):
MKLADALKLFDDDDEGSSPRKECLITRQEIKNEIIMKCNHSFEHDALLKHLVGCQRRYDYHKCPYCRKVYSGFIPYYQNVNNEQYGEELLNSINKTLFKKNDYLTCSYCFSSGKNKGKCCGKIGHKFKEGNYCFTHYKQISRKKKQSIIPKPQKQSCCKILANGNQCKLKCFNTHTGLCKLHDKQVDTN

InterPro domains:
  IPR013083 Zinc finger, RING/FYVE/PHD-type [G3DSA:3.30.40.10] (13-83)

Foldseek 3Di:
DDPVVVVVVPPPDPPDDDPQDAAPQPRDGAPDWDQDPVRHIHNPVSQVCCQVVPDPDLQWGADPPPRDIGGAHDAAAQDPVCNPVSVVCPVVPPPVSRQDDDPAFAQDADCDDPRHRHGPRHRWHHYPVGTHDPVVVVVVVVVVVVVVDDDPPQQAAQDQDPVRDGGRHGQPDPVNSHDPVVVVVVVVD

Radius of gyration: 28.38 Å; Cα contacts (8 Å, |Δi|>4): 247; chains: 1; bounding box: 82×45×70 Å

Secondary structure (DSSP, 8-state):
--GGGSGGGS----TT----PBPTTTSSB-SSEEE-TTS-EEEHHHHHHHHHHH-S--SEEE-TTT--EEES-PPPB--SS-HHHHHHHHHHS-TTGGGS-SS-B--PBP-SSTTTT-B--SB-EEETTEEE-HHHHHHHHHHHHHHHSPPP--PBP-PBPTTSPBP-SBPSBTTTTB-HHHHTTTTT-

Nearest PDB structures (foldseek):
  2ecw-assembly1_A  TM=8.734E-01  e=8.242E-02  Mus musculus
  2ecv-assembly1_A  TM=7.040E-01  e=1.301E-01  Homo sapiens
  5h7r-assembly1_D  TM=5.950E-01  e=2.495E-01  Homo sapiens
  4wz3-assembly1_B  TM=7.955E-01  e=1.272E+00  Legionella pneumophila str. Paris
  7gat-assembly1_A  TM=5.697E-01  e=9.588E+00  Aspergillus nidulans

Organism: NCBI:txid1070528

Solvent-accessible surface area (backbone atoms only — not comparable to full-atom values): 11536 Å² total; per-residue (Å²): 136,62,79,75,67,71,62,70,80,71,76,79,79,75,86,81,72,72,86,73,56,58,12,80,84,77,75,38,77,45,83,52,76,39,70,44,99,82,74,51,50,28,26,42,69,63,49,51,52,49,51,64,74,75,45,95,66,52,69,36,44,64,43,90,83,82,62,52,75,41,82,22,24,71,58,56,68,59,48,85,91,41,60,66,59,43,52,50,48,58,71,70,44,63,68,70,48,48,71,42,32,88,85,41,55,14,68,50,59,36,88,60,72,98,53,45,77,40,63,65,73,42,58,16,26,45,41,94,94,41,41,25,27,74,70,56,43,56,51,51,56,50,51,54,57,56,72,74,44,79,77,78,78,81,53,50,15,72,51,66,42,98,85,72,46,68,39,83,49,58,43,63,40,85,89,79,33,23,18,71,73,58,49,64,59,59,82,72,113